Protein AF-0000000068182557 (afdb_homodimer)

Solvent-accessible surface area (backbone atoms only — not comparable to full-atom values): 12819 Å² total; per-residue (Å²): 123,91,81,39,69,64,54,34,40,70,71,63,76,40,92,72,59,67,79,46,74,61,96,56,37,41,25,30,50,51,90,77,52,85,42,89,31,32,36,36,44,27,54,58,64,90,39,52,31,66,76,68,62,53,81,89,41,19,58,58,48,3,45,55,60,59,46,45,45,60,54,40,36,76,69,63,21,77,55,18,25,28,39,38,33,51,20,44,63,17,24,56,41,84,66,71,46,39,49,36,38,41,36,30,37,88,59,62,52,68,69,78,64,75,79,132,123,92,81,39,68,64,55,33,40,68,70,64,76,40,92,73,59,68,78,45,74,61,97,55,37,41,26,29,51,50,90,77,52,86,41,90,31,29,36,36,43,27,56,59,64,89,41,52,32,67,76,69,62,53,81,88,42,20,58,60,48,3,46,55,60,59,45,46,46,59,55,39,35,76,71,62,22,77,55,18,25,28,38,37,34,50,20,45,62,17,24,58,43,84,66,72,46,38,48,35,38,40,35,32,38,90,59,62,52,68,70,80,65,74,77,132

Secondary structure (DSSP, 8-state):
-TT-HHHHHHTTSS---EEEE-SSEEEEE-SS-SSSEEEEEEESS----GGG--GGGHHHHHHHHHHHHHHHHHTT-TT-EEEEEEEHHHHT--SSS--EEEEE-SSPP--SS---/-TT-HHHHHHTTSS---EEEE-SSEEEEE-SS-SSSEEEEEEESS----GGG--GGGHHHHHHHHHHHHHHHHHTT-TT-EEEEEEEHHHHT--SSS--EEEEE-SSPP--SS---

Nearest PDB structures (foldseek):
  5km6-assembly1_A-2  TM=9.724E-01  e=5.380E-13  Homo sapiens
  5waa-assembly1_B  TM=9.767E-01  e=1.561E-12  Homo sapiens
  3o1z-assembly1_A-2  TM=9.700E-01  e=1.232E-12  Oryctolagus cuniculus
  6j65-assembly1_B  TM=9.686E-01  e=2.226E-12  Homo sapiens
  3n1s-assembly3_I  TM=9.176E-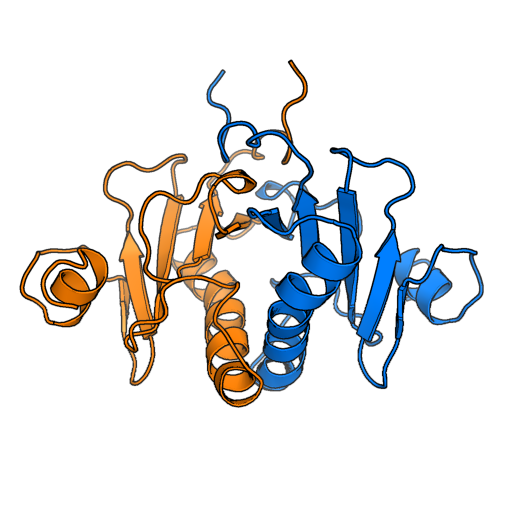01  e=1.471E-12  Escherichia coli

InterPro domains:
  IPR001310 Histidine triad (HIT) protein [PR00332] (5-21)
  IPR001310 Histidine triad (HIT) protein [PR00332] (26-44)
  IPR001310 Histidine triad (HIT) protein [PR00332] (93-103)
  IPR001310 Histidine triad (HIT) protein [PTHR23089] (2-107)
  IPR011146 HIT-like domain [PF01230] (11-106)
  IPR011146 HIT-like domain [PS51084] (5-116)
  IPR019808 Histidine triad, conserved site [PS00892] (86-104)
  IPR036265 HIT-like superfamily [G3DSA:3.30.428.10] (1-109)
  IPR036265 HIT-like superfamily [SSF54197] (1-105)

pLDDT: mean 96.29, std 7.35, range [53.66, 98.94]

Structure (mmCIF, N/CA/C/O backbone):
data_AF-0000000068182557-model_v1
#
loop_
_entity.id
_entity.type
_entity.pdbx_description
1 polymer 'HIT (Histidine triad) family'
#
loop_
_atom_site.group_PDB
_atom_site.id
_atom_site.type_symbol
_atom_site.label_atom_id
_atom_site.label_alt_id
_atom_site.label_comp_id
_atom_site.label_asym_id
_atom_site.label_entity_id
_atom_site.label_seq_id
_atom_site.pdbx_PDB_ins_code
_atom_site.Cartn_x
_atom_site.Cartn_y
_atom_site.Cartn_z
_atom_site.occupancy
_atom_site.B_iso_or_equiv
_atom_site.auth_seq_id
_atom_site.auth_comp_id
_atom_site.auth_asym_id
_atom_site.auth_atom_id
_atom_site.pdbx_PDB_model_num
ATOM 1 N N . MET A 1 1 ? -14.172 20.188 4.637 1 54.06 1 MET A N 1
ATOM 2 C CA . MET A 1 1 ? -12.883 20.531 4.035 1 54.06 1 MET A CA 1
ATOM 3 C C . MET A 1 1 ? -12.016 21.312 5.008 1 54.06 1 MET A C 1
ATOM 5 O O . MET A 1 1 ? -10.805 21.078 5.098 1 54.06 1 MET A O 1
ATOM 9 N N . GLU A 1 2 ? -12.625 22.078 5.871 1 65.69 2 GLU A N 1
ATOM 10 C CA . GLU A 1 2 ? -11.969 23.094 6.691 1 65.69 2 GLU A CA 1
ATOM 11 C C . GLU A 1 2 ? -11.195 22.453 7.844 1 65.69 2 GLU A C 1
ATOM 13 O O . GLU A 1 2 ? -10.172 22.984 8.281 1 65.69 2 GLU A O 1
ATOM 18 N N . ASP A 1 3 ? -11.461 21.078 8.062 1 89.44 3 ASP A N 1
ATOM 19 C CA . ASP A 1 3 ? -10.828 20.594 9.289 1 89.44 3 ASP A CA 1
ATOM 20 C C . ASP A 1 3 ? -9.961 19.375 9 1 89.44 3 ASP A C 1
ATOM 22 O O . ASP A 1 3 ? -9.82 18.484 9.859 1 89.44 3 ASP A O 1
ATOM 26 N N . CYS A 1 4 ? -9.461 19.375 7.887 1 95.56 4 CYS A N 1
ATOM 27 C CA . CYS A 1 4 ? -8.594 18.25 7.535 1 95.56 4 CYS A CA 1
ATOM 28 C C . CYS A 1 4 ? -7.141 18.562 7.895 1 95.56 4 CYS A C 1
ATOM 30 O O . CYS A 1 4 ? -6.527 19.453 7.324 1 95.56 4 CYS A O 1
ATOM 32 N N . LEU A 1 5 ? -6.633 17.766 8.859 1 96.5 5 LEU A N 1
ATOM 33 C CA . LEU A 1 5 ? -5.285 17.969 9.383 1 96.5 5 LEU A CA 1
ATOM 34 C C . LEU A 1 5 ? -4.258 17.969 8.258 1 96.5 5 LEU A C 1
ATOM 36 O O . LEU A 1 5 ? -3.412 18.859 8.172 1 96.5 5 LEU A O 1
ATOM 40 N N . PHE A 1 6 ? -4.359 17.094 7.344 1 98.38 6 PHE A N 1
ATOM 41 C CA . PHE A 1 6 ? -3.373 16.969 6.273 1 98.38 6 PHE A CA 1
ATOM 42 C C . PHE A 1 6 ? -3.547 18.078 5.246 1 98.38 6 PHE A C 1
ATOM 44 O O . PHE A 1 6 ? -2.57 18.547 4.66 1 98.38 6 PHE A O 1
ATOM 51 N N . CYS A 1 7 ? -4.797 18.531 5.027 1 98.06 7 CYS A N 1
ATOM 52 C CA . CYS A 1 7 ? -4.98 19.719 4.195 1 98.06 7 CYS A CA 1
ATOM 53 C C . CYS A 1 7 ? -4.277 20.922 4.797 1 98.06 7 CYS A C 1
ATOM 55 O O . CYS A 1 7 ? -3.678 21.719 4.074 1 98.06 7 CYS A O 1
ATOM 57 N N . LYS A 1 8 ? -4.387 21.016 6.109 1 98.12 8 LYS A N 1
ATOM 58 C CA . LYS A 1 8 ? -3.732 22.125 6.793 1 98.12 8 LYS A CA 1
ATOM 59 C C . LYS A 1 8 ? -2.217 22.031 6.66 1 98.12 8 LYS A C 1
ATOM 61 O O . LYS A 1 8 ? -1.54 23.047 6.504 1 98.12 8 LYS A O 1
ATOM 66 N N . ILE A 1 9 ? -1.678 20.844 6.719 1 98 9 ILE A N 1
ATOM 67 C CA . ILE A 1 9 ? -0.244 20.641 6.535 1 98 9 ILE A CA 1
ATOM 68 C C . ILE A 1 9 ? 0.147 21.016 5.105 1 98 9 ILE A C 1
ATOM 70 O O . ILE A 1 9 ? 1.134 21.719 4.891 1 98 9 ILE A O 1
ATOM 74 N N . VAL A 1 10 ? -0.686 20.625 4.133 1 97.94 10 VAL A N 1
ATOM 75 C CA . VAL A 1 10 ? -0.433 20.891 2.719 1 97.94 10 VAL A CA 1
ATOM 76 C C . VAL A 1 10 ? -0.427 22.406 2.467 1 97.94 10 VAL A C 1
ATOM 78 O O . VAL A 1 10 ? 0.409 22.906 1.716 1 97.94 10 VAL A O 1
ATOM 81 N N . ARG A 1 11 ? -1.294 23.062 3.154 1 97.12 11 ARG A N 1
ATOM 82 C CA . ARG A 1 11 ? -1.438 24.5 2.959 1 97.12 11 ARG A CA 1
ATOM 83 C C . ARG A 1 11 ? -0.42 25.266 3.795 1 97.12 11 ARG A C 1
ATOM 85 O O . ARG A 1 11 ? -0.397 26.5 3.775 1 97.12 11 ARG A O 1
ATOM 92 N N . GLY A 1 12 ? 0.327 24.578 4.641 1 96.75 12 GLY A N 1
ATOM 93 C CA . GLY A 1 12 ? 1.371 25.219 5.43 1 96.75 12 GLY A CA 1
ATOM 94 C C . GLY A 1 12 ? 0.849 25.875 6.695 1 96.75 12 GLY A C 1
ATOM 95 O O . GLY A 1 12 ? 1.535 26.688 7.301 1 96.75 12 GLY A O 1
ATOM 96 N N . GLU A 1 13 ? -0.358 25.5 7.066 1 97 13 GLU A N 1
ATOM 97 C CA . GLU A 1 13 ? -0.967 26.062 8.266 1 97 13 GLU A CA 1
ATOM 98 C C . GLU A 1 13 ? -0.473 25.359 9.523 1 97 13 GLU A C 1
ATOM 100 O O . GLU A 1 13 ? -0.519 25.922 10.617 1 97 13 GLU A O 1
ATOM 105 N N . ILE A 1 14 ? -0.074 24.094 9.461 1 96 14 ILE A N 1
ATOM 106 C CA . ILE A 1 14 ? 0.492 23.281 10.531 1 96 14 ILE A CA 1
ATOM 107 C C . ILE A 1 14 ? 1.89 22.812 10.133 1 96 14 ILE A C 1
ATOM 109 O O . ILE A 1 14 ? 2.109 22.391 8.992 1 96 14 ILE A O 1
ATOM 113 N N . PRO A 1 15 ? 2.764 22.938 11.102 1 96.5 15 PRO A N 1
ATOM 114 C CA . PRO A 1 15 ? 4.125 22.516 10.758 1 96.5 15 PRO A CA 1
ATOM 115 C C . PRO A 1 15 ? 4.25 21.016 10.555 1 96.5 15 PRO A C 1
ATOM 117 O O . PRO A 1 15 ? 3.533 20.234 11.195 1 96.5 15 PRO A O 1
ATOM 120 N N . ALA A 1 16 ? 5.152 20.578 9.695 1 97.5 16 ALA A N 1
ATOM 121 C CA . ALA A 1 16 ? 5.539 19.188 9.438 1 97.5 16 ALA A CA 1
ATOM 122 C C . ALA A 1 16 ? 6.977 19.109 8.922 1 97.5 16 ALA A C 1
ATOM 124 O O . ALA A 1 16 ? 7.48 20.062 8.328 1 97.5 16 ALA A O 1
ATOM 125 N N . THR A 1 17 ? 7.641 18.047 9.227 1 98 17 THR A N 1
ATOM 126 C CA . THR A 1 17 ? 8.961 17.812 8.648 1 98 17 THR A CA 1
ATOM 127 C C . THR A 1 17 ? 8.844 17.234 7.238 1 98 17 THR A C 1
ATOM 129 O O . THR A 1 17 ? 8.766 16.016 7.059 1 98 17 THR A O 1
ATOM 132 N N . LYS A 1 18 ? 8.891 18.156 6.293 1 98.06 18 LYS A N 1
ATOM 133 C CA . LYS A 1 18 ? 8.727 17.766 4.891 1 98.06 18 LYS A CA 1
ATOM 134 C C . LYS A 1 18 ? 10.023 17.203 4.316 1 98.06 18 LYS A C 1
ATOM 136 O O . LYS A 1 18 ? 11.102 17.766 4.52 1 98.06 18 LYS A O 1
ATOM 141 N N . ILE A 1 19 ? 9.891 16.188 3.594 1 98 19 ILE A N 1
ATOM 142 C CA . ILE A 1 19 ? 11.109 15.625 3.02 1 98 19 ILE A CA 1
ATOM 143 C C . ILE A 1 19 ? 11.023 15.656 1.496 1 98 19 ILE A C 1
ATOM 145 O O . ILE A 1 19 ? 12.031 15.469 0.809 1 98 19 ILE A O 1
ATOM 149 N N . HIS A 1 20 ? 9.828 15.812 0.999 1 98.69 20 HIS A N 1
ATOM 150 C CA . HIS A 1 20 ? 9.617 15.945 -0.437 1 98.69 20 HIS A CA 1
ATOM 151 C C . HIS A 1 20 ? 8.328 16.703 -0.73 1 98.69 20 HIS A C 1
ATOM 153 O O . HIS A 1 20 ? 7.332 16.547 -0.017 1 98.69 20 HIS A O 1
ATOM 159 N N . GLU A 1 21 ? 8.367 17.5 -1.725 1 98.62 21 GLU A N 1
ATOM 160 C CA . GLU A 1 21 ? 7.176 18.203 -2.201 1 98.62 21 GLU A CA 1
ATOM 161 C C . GLU A 1 21 ? 7.246 18.453 -3.703 1 98.62 21 GLU A C 1
ATOM 163 O O . GLU A 1 21 ? 8.289 18.859 -4.219 1 98.62 21 GLU A O 1
ATOM 168 N N . ASP A 1 22 ? 6.191 18.125 -4.402 1 98.06 22 ASP A N 1
ATOM 169 C CA . ASP A 1 22 ? 6.07 18.469 -5.816 1 98.06 22 ASP A CA 1
ATOM 170 C C . ASP A 1 22 ? 4.676 19.016 -6.129 1 98.06 22 ASP A C 1
ATOM 172 O O . ASP A 1 22 ? 3.955 19.453 -5.23 1 98.06 22 ASP A O 1
ATOM 176 N N . GLU A 1 23 ? 4.281 19.016 -7.344 1 97.69 23 GLU A N 1
ATOM 177 C CA . GLU A 1 23 ? 3.039 19.656 -7.75 1 97.69 23 GLU A CA 1
ATOM 178 C C . GLU A 1 23 ? 1.825 18.969 -7.141 1 97.69 23 GLU A C 1
ATOM 180 O O . GLU A 1 23 ? 0.841 19.625 -6.785 1 97.69 23 GLU A O 1
ATOM 185 N N . ASP A 1 24 ? 1.952 17.656 -6.949 1 98.12 24 ASP A N 1
ATOM 186 C CA . ASP A 1 24 ? 0.739 16.906 -6.633 1 98.12 24 ASP A CA 1
ATOM 187 C C . ASP A 1 24 ? 0.852 16.234 -5.27 1 98.12 24 ASP A C 1
ATOM 189 O O . ASP A 1 24 ? -0.147 15.758 -4.719 1 98.12 24 ASP A O 1
ATOM 193 N N . THR A 1 25 ? 2.119 16.188 -4.699 1 98.75 25 THR A N 1
ATOM 194 C CA . THR A 1 25 ? 2.301 15.359 -3.518 1 98.75 25 THR A CA 1
ATOM 195 C C . THR A 1 25 ? 3.15 16.078 -2.475 1 98.75 25 THR A C 1
ATOM 197 O O . THR A 1 25 ? 3.957 16.953 -2.816 1 98.75 25 THR A O 1
ATOM 200 N N . LEU A 1 26 ? 2.854 15.828 -1.26 1 98.88 26 LEU A N 1
ATOM 201 C CA . LEU A 1 26 ? 3.656 16.203 -0.102 1 98.88 26 LEU A CA 1
ATOM 202 C C . LEU A 1 26 ? 4.031 14.984 0.723 1 98.88 26 LEU A C 1
ATOM 204 O O . LEU A 1 26 ? 3.197 14.109 0.958 1 98.88 26 LEU A O 1
ATOM 208 N N . VAL A 1 27 ? 5.32 14.859 1.088 1 98.94 27 VAL A N 1
ATOM 209 C CA . VAL A 1 27 ? 5.789 13.766 1.93 1 98.94 27 VAL A CA 1
ATOM 210 C C . VAL A 1 27 ? 6.43 14.328 3.197 1 98.94 27 VAL A C 1
ATOM 212 O O . VAL A 1 27 ? 7.285 15.211 3.129 1 98.94 27 VAL A O 1
ATOM 215 N N . PHE A 1 28 ? 5.98 13.883 4.309 1 98.81 28 PHE A N 1
ATOM 216 C CA . PHE A 1 28 ? 6.516 14.367 5.574 1 98.81 28 PHE A CA 1
ATOM 217 C C . PHE A 1 28 ? 6.633 13.234 6.586 1 98.81 28 PHE A C 1
ATOM 219 O O . PHE A 1 28 ? 6.078 12.156 6.383 1 98.81 28 PHE A O 1
ATOM 226 N N . LEU A 1 29 ? 7.363 13.43 7.617 1 98.44 29 LEU A N 1
ATOM 227 C CA . LEU A 1 29 ? 7.59 12.422 8.648 1 98.44 29 LEU A CA 1
ATOM 228 C C . LEU A 1 29 ? 6.434 12.391 9.641 1 98.44 29 LEU A C 1
ATOM 230 O O . LEU A 1 29 ? 5.918 13.438 10.039 1 98.44 29 LEU A O 1
ATOM 234 N N . ASP A 1 30 ? 6 11.203 9.969 1 98 30 ASP A N 1
ATOM 235 C CA . ASP A 1 30 ? 5.008 11.078 11.031 1 98 30 ASP A CA 1
ATOM 236 C C . ASP A 1 30 ? 5.59 11.5 12.383 1 98 30 ASP A C 1
ATOM 238 O O . ASP A 1 30 ? 6.723 11.141 12.719 1 98 30 ASP A O 1
ATOM 242 N N . ILE A 1 31 ? 4.914 12.188 13.109 1 95.88 31 ILE A N 1
ATOM 243 C CA . ILE A 1 31 ? 5.418 12.719 14.375 1 95.88 31 ILE A CA 1
ATOM 244 C C . ILE A 1 31 ? 5.309 11.648 15.461 1 95.88 31 ILE A C 1
ATOM 246 O O . ILE A 1 31 ? 5.891 11.781 16.547 1 95.88 31 ILE A O 1
ATOM 250 N N . HIS A 1 32 ? 4.488 10.648 15.344 1 95.31 32 HIS A N 1
ATOM 251 C CA . HIS A 1 32 ? 4.398 9.461 16.188 1 95.31 32 HIS A CA 1
ATOM 252 C C . HIS A 1 32 ? 4.762 8.195 15.414 1 95.31 32 HIS A C 1
ATOM 254 O O . HIS A 1 32 ? 3.92 7.316 15.227 1 95.31 32 HIS A O 1
ATOM 260 N N . PRO A 1 33 ? 5.992 8.086 15.141 1 96.88 33 PRO A N 1
ATOM 261 C CA . PRO A 1 33 ? 6.414 7.016 14.234 1 96.88 33 PRO A CA 1
ATOM 262 C C . PRO A 1 33 ? 6.18 5.625 14.812 1 96.88 33 PRO A C 1
ATOM 264 O O . PRO A 1 33 ? 6.449 5.387 15.992 1 96.88 33 PRO A O 1
ATOM 267 N N . ALA A 1 34 ? 5.652 4.727 13.977 1 95.69 34 ALA A N 1
ATOM 268 C CA . ALA A 1 34 ? 5.406 3.336 14.352 1 95.69 34 ALA A CA 1
ATOM 269 C C . ALA A 1 34 ? 6.691 2.514 14.281 1 95.69 34 ALA A C 1
ATOM 271 O O . ALA A 1 34 ? 6.754 1.404 14.82 1 95.69 34 ALA A O 1
ATOM 272 N N . ALA A 1 35 ? 7.723 2.963 13.656 1 96.31 35 ALA A N 1
ATOM 273 C CA . ALA A 1 35 ? 9.047 2.369 13.445 1 96.31 35 ALA A CA 1
ATOM 274 C C . ALA A 1 35 ? 10.109 3.449 13.289 1 96.31 35 ALA A C 1
ATOM 276 O O . ALA A 1 35 ? 9.797 4.641 13.219 1 96.31 35 ALA A O 1
ATOM 277 N N . PRO A 1 36 ? 11.398 3.137 13.242 1 97.38 36 PRO A N 1
ATOM 278 C CA . PRO A 1 36 ? 12.453 4.148 13.148 1 97.38 36 PRO A CA 1
ATOM 279 C C . PRO A 1 36 ? 12.258 5.094 11.969 1 97.38 36 PRO A C 1
ATOM 281 O O . PRO A 1 36 ? 12.586 6.277 12.055 1 97.38 36 PRO A O 1
ATOM 284 N N . VAL A 1 37 ? 11.766 4.586 10.859 1 98.25 37 VAL A N 1
ATOM 285 C CA . VAL A 1 37 ? 11.398 5.391 9.703 1 98.25 37 VAL A CA 1
ATOM 286 C C . VAL A 1 37 ? 9.898 5.266 9.438 1 98.25 37 VAL A C 1
ATOM 288 O O . VAL A 1 37 ? 9.367 4.156 9.344 1 98.25 37 VAL A O 1
ATOM 291 N N . HIS A 1 38 ? 9.195 6.297 9.391 1 98.75 38 HIS A N 1
ATOM 292 C CA . HIS A 1 38 ? 7.77 6.363 9.109 1 98.75 38 HIS A CA 1
ATOM 293 C C . HIS A 1 38 ? 7.41 7.664 8.398 1 98.75 38 HIS A C 1
ATOM 295 O O . HIS A 1 38 ? 7.309 8.719 9.031 1 98.75 38 HIS A O 1
ATOM 301 N N . LEU A 1 39 ? 7.305 7.582 7.109 1 98.5 39 LEU A N 1
ATOM 302 C CA . LEU A 1 39 ? 6.922 8.734 6.305 1 98.5 39 LEU A CA 1
ATOM 303 C C . LEU A 1 39 ? 5.5 8.586 5.777 1 98.5 39 LEU A C 1
ATOM 305 O O . LEU A 1 39 ? 5.02 7.465 5.594 1 98.5 39 LEU A O 1
ATOM 309 N N . LEU A 1 40 ? 4.871 9.711 5.562 1 98.88 40 LEU A N 1
ATOM 310 C CA . LEU A 1 40 ? 3.537 9.781 4.977 1 98.88 40 LEU A CA 1
ATOM 311 C C . LEU A 1 40 ? 3.58 10.438 3.602 1 98.88 40 LEU A C 1
ATOM 313 O O . LEU A 1 40 ? 4.062 11.562 3.461 1 98.88 40 LEU A O 1
ATOM 317 N N . VAL A 1 41 ? 3.193 9.719 2.586 1 98.94 41 VAL A N 1
ATOM 318 C CA . VAL A 1 41 ? 3.041 10.266 1.242 1 98.94 41 VAL A CA 1
ATOM 319 C C . VAL A 1 41 ? 1.595 10.703 1.024 1 98.94 41 VAL A C 1
ATOM 321 O O . VAL A 1 41 ? 0.678 9.883 1.047 1 98.94 41 VAL A O 1
ATOM 324 N N . VAL A 1 42 ? 1.385 11.961 0.748 1 98.75 42 VAL A N 1
ATOM 325 C CA . VAL A 1 42 ? 0.051 12.555 0.768 1 98.75 42 VAL A CA 1
ATOM 326 C C . VAL A 1 42 ? -0.205 13.297 -0.542 1 98.75 42 VAL A C 1
ATOM 328 O O . VAL A 1 42 ? 0.649 14.055 -1.01 1 98.75 42 VAL A O 1
ATOM 331 N N . PRO A 1 43 ? -1.362 13.039 -1.22 1 98.88 43 PRO A N 1
ATOM 332 C CA . PRO A 1 43 ? -1.741 13.961 -2.297 1 98.88 43 PRO A CA 1
ATOM 333 C C . PRO A 1 43 ? -2.107 15.352 -1.786 1 98.88 43 PRO A C 1
ATOM 335 O O . PRO A 1 43 ? -2.725 15.477 -0.727 1 98.88 43 PRO A O 1
ATOM 338 N N . LYS A 1 44 ? -1.71 16.312 -2.516 1 98.5 44 LYS A N 1
ATOM 339 C CA . LYS A 1 44 ? -2.105 17.672 -2.135 1 98.5 44 LYS A CA 1
ATOM 340 C C . LYS A 1 44 ? -3.607 17.875 -2.312 1 98.5 44 LYS A C 1
ATOM 342 O O . LYS A 1 44 ? -4.23 18.625 -1.551 1 98.5 44 LYS A O 1
ATOM 347 N N . GLN A 1 45 ? -4.117 17.281 -3.352 1 98.12 45 GLN A N 1
ATOM 348 C CA . GLN A 1 45 ? -5.57 17.234 -3.494 1 98.12 45 GLN A CA 1
ATOM 349 C C . GLN A 1 45 ? -6.207 16.438 -2.357 1 98.12 45 GLN A C 1
ATOM 351 O O . GLN A 1 45 ? -5.75 15.336 -2.029 1 98.12 45 GLN A O 1
ATOM 356 N N . HIS A 1 46 ? -7.285 17 -1.757 1 98.38 46 HIS A N 1
ATOM 357 C CA . HIS A 1 46 ? -7.988 16.234 -0.732 1 98.38 46 HIS A CA 1
ATOM 358 C C . HIS A 1 46 ? -8.789 15.094 -1.347 1 98.38 46 HIS A C 1
ATOM 360 O O . HIS A 1 46 ? -9.688 15.32 -2.156 1 98.38 46 HIS A O 1
ATOM 366 N N . ILE A 1 47 ? -8.414 13.961 -1.063 1 98.56 47 ILE A N 1
ATOM 367 C CA . ILE A 1 47 ? -9.156 12.727 -1.278 1 98.56 47 ILE A CA 1
ATOM 368 C C . ILE A 1 47 ? -9.359 12.008 0.056 1 98.56 47 ILE A C 1
ATOM 370 O O . ILE A 1 47 ? -8.398 11.703 0.758 1 98.56 47 ILE A O 1
ATOM 374 N N . GLY A 1 48 ? -10.492 11.688 0.422 1 98.38 48 GLY A N 1
ATOM 375 C CA . GLY A 1 48 ? -10.805 11.25 1.773 1 98.38 48 GLY A CA 1
ATOM 376 C C . GLY A 1 48 ? -10.258 9.867 2.096 1 98.38 48 GLY A C 1
ATOM 377 O O . GLY A 1 48 ? -9.961 9.57 3.252 1 98.38 48 GLY A O 1
ATOM 378 N N . SER A 1 49 ? -10.242 9.031 1.066 1 98.62 49 SER A N 1
ATOM 379 C CA . SER A 1 49 ? -9.883 7.633 1.251 1 98.62 49 SER A CA 1
ATOM 380 C C . SER A 1 49 ? -9.578 6.961 -0.083 1 98.62 49 SER A C 1
ATOM 382 O O . SER A 1 49 ? -9.938 7.477 -1.143 1 98.62 49 SER A O 1
ATOM 384 N N . LEU A 1 50 ? -8.836 5.852 0.04 1 98.88 50 LEU A N 1
ATOM 385 C CA . LEU A 1 50 ? -8.617 5.078 -1.178 1 98.88 50 LEU A CA 1
ATOM 386 C C . LEU A 1 50 ? -9.945 4.625 -1.781 1 98.88 50 LEU A C 1
ATOM 388 O O . LEU A 1 50 ? -10.047 4.438 -2.996 1 98.88 50 LEU A O 1
ATOM 392 N N . SER A 1 51 ? -10.984 4.52 -0.989 1 98.56 51 SER A N 1
ATOM 393 C CA . SER A 1 51 ? -12.297 4.082 -1.444 1 98.56 51 SER A CA 1
ATOM 394 C C . SER A 1 51 ? -12.992 5.172 -2.25 1 98.56 51 SER A C 1
ATOM 396 O O . SER A 1 51 ? -14.039 4.934 -2.854 1 98.56 51 SER A O 1
ATOM 398 N N . GLU A 1 52 ? -12.359 6.344 -2.35 1 98.44 52 GLU A N 1
ATOM 399 C CA . GLU A 1 52 ? -13.016 7.473 -3.002 1 98.44 52 GLU A CA 1
ATOM 400 C C . GLU A 1 52 ? -12.305 7.844 -4.301 1 98.44 52 GLU A C 1
ATOM 402 O O . GLU A 1 52 ? -12.656 8.836 -4.941 1 98.44 52 GLU A O 1
ATOM 407 N N . VAL A 1 53 ? -11.352 7.062 -4.703 1 98.56 53 VAL A N 1
ATOM 408 C CA . VAL A 1 53 ? -10.617 7.371 -5.926 1 98.56 53 VAL A CA 1
ATOM 409 C C . VAL A 1 53 ? -11.391 6.867 -7.141 1 98.56 53 VAL A C 1
ATOM 411 O O . VAL A 1 53 ? -12.242 5.98 -7.02 1 98.56 53 VAL A O 1
ATOM 414 N N . ASP A 1 54 ? -11.102 7.445 -8.242 1 97.88 54 ASP A N 1
ATOM 415 C CA . ASP A 1 54 ? -11.625 6.996 -9.531 1 97.88 54 ASP A CA 1
ATOM 416 C C . ASP A 1 54 ? -10.523 6.945 -10.586 1 97.88 54 ASP A C 1
ATOM 418 O O . ASP A 1 54 ? -9.344 7.066 -10.258 1 97.88 54 ASP A O 1
ATOM 422 N N . ALA A 1 55 ? -10.867 6.711 -11.812 1 97.5 55 ALA A N 1
ATOM 423 C CA . ALA A 1 55 ? -9.898 6.484 -12.883 1 97.5 55 ALA A CA 1
ATOM 424 C C . ALA A 1 55 ? -8.992 7.695 -13.062 1 97.5 55 ALA A C 1
ATOM 426 O O . ALA A 1 55 ? -7.824 7.555 -13.445 1 97.5 55 ALA A O 1
ATOM 427 N N . SER A 1 56 ? -9.5 8.867 -12.797 1 98.44 56 SER A N 1
ATOM 428 C CA . SER A 1 56 ? -8.727 10.086 -13.016 1 98.44 56 SER A CA 1
ATOM 429 C C . SER A 1 56 ? -7.602 10.219 -11.992 1 98.44 56 SER A C 1
ATOM 431 O O . SER A 1 56 ? -6.691 11.031 -12.164 1 98.44 56 SER A O 1
ATOM 433 N N . HIS A 1 57 ? -7.594 9.391 -10.938 1 98.62 57 HIS A N 1
ATOM 434 C CA . HIS A 1 57 ? -6.609 9.492 -9.867 1 98.62 57 HIS A CA 1
ATOM 435 C C . HIS A 1 57 ? -5.449 8.531 -10.078 1 98.62 57 HIS A C 1
ATOM 437 O O . HIS A 1 57 ? -4.496 8.516 -9.297 1 98.62 57 HIS A O 1
ATOM 443 N N . GLN A 1 58 ? -5.465 7.75 -11.156 1 98.56 58 GLN A N 1
ATOM 444 C CA . GLN A 1 58 ? -4.492 6.672 -11.336 1 98.56 58 GLN A CA 1
ATOM 445 C C . GLN A 1 58 ? -3.072 7.223 -11.422 1 98.56 58 GLN A C 1
ATOM 447 O O . GLN A 1 58 ? -2.154 6.676 -10.805 1 98.56 58 GLN A O 1
ATOM 452 N N . GLN A 1 59 ? -2.941 8.281 -12.164 1 98.31 59 GLN A N 1
ATOM 453 C CA . GLN A 1 59 ? -1.603 8.852 -12.297 1 98.31 59 GLN A CA 1
ATOM 454 C C . GLN A 1 59 ? -1.068 9.32 -10.945 1 98.31 59 GLN A C 1
ATOM 456 O O . GLN A 1 59 ? 0.1 9.094 -10.617 1 98.31 59 GLN A O 1
ATOM 461 N N . LEU A 1 60 ? -1.907 9.977 -10.211 1 98.75 60 LEU A N 1
ATOM 462 C CA . LEU A 1 60 ? -1.541 10.461 -8.883 1 98.75 60 LEU A CA 1
ATOM 463 C C . LEU A 1 60 ? -1.17 9.305 -7.965 1 98.75 60 LEU A C 1
ATOM 465 O O . LEU A 1 60 ? -0.138 9.344 -7.289 1 98.75 60 LEU A O 1
ATOM 469 N N . LEU A 1 61 ? -1.969 8.25 -7.977 1 98.88 61 LEU A N 1
ATOM 470 C CA . LEU A 1 61 ? -1.731 7.066 -7.16 1 98.88 61 LEU A CA 1
ATOM 471 C C . LEU A 1 61 ? -0.408 6.406 -7.527 1 98.88 61 LEU A C 1
ATOM 473 O O . LEU A 1 61 ? 0.363 6.012 -6.648 1 98.88 61 LEU A O 1
ATOM 477 N N . GLY A 1 62 ? -0.208 6.273 -8.828 1 98.88 62 GLY A N 1
ATOM 478 C CA . GLY A 1 62 ? 1.035 5.695 -9.305 1 98.88 62 GLY A CA 1
ATOM 479 C C . GLY A 1 62 ? 2.262 6.477 -8.883 1 98.88 62 GLY A C 1
ATOM 480 O O . GLY A 1 62 ? 3.279 5.891 -8.5 1 98.88 62 GLY A O 1
ATOM 481 N N . LYS A 1 63 ? 2.127 7.785 -8.961 1 98.69 63 LYS A N 1
ATOM 482 C CA . LYS A 1 63 ? 3.225 8.648 -8.539 1 98.69 63 LYS A CA 1
ATOM 483 C C . LYS A 1 63 ? 3.539 8.461 -7.062 1 98.69 63 LYS A C 1
ATOM 485 O O . LYS A 1 63 ? 4.707 8.375 -6.676 1 98.69 63 LYS A O 1
ATOM 490 N N . MET A 1 64 ? 2.539 8.406 -6.258 1 98.81 64 MET A N 1
ATOM 491 C CA . MET A 1 64 ? 2.719 8.227 -4.816 1 98.81 64 MET A CA 1
ATOM 492 C C . MET A 1 64 ? 3.494 6.949 -4.52 1 98.81 64 MET A C 1
ATOM 494 O O . MET A 1 64 ? 4.434 6.961 -3.723 1 98.81 64 MET A O 1
ATOM 498 N N . LEU A 1 65 ? 3.131 5.844 -5.188 1 98.88 65 LEU A N 1
ATOM 499 C CA . LEU A 1 65 ? 3.805 4.57 -4.969 1 98.88 65 LEU A CA 1
ATOM 500 C C . LEU A 1 65 ? 5.227 4.605 -5.52 1 98.88 65 LEU A C 1
ATOM 502 O O . LEU A 1 65 ? 6.145 4.051 -4.91 1 98.88 65 LEU A O 1
ATOM 506 N N . TRP A 1 66 ? 5.336 5.266 -6.625 1 98.75 66 TRP A N 1
ATOM 507 C CA . TRP A 1 66 ? 6.641 5.348 -7.27 1 98.75 66 TRP A CA 1
ATOM 508 C C . TRP A 1 66 ? 7.629 6.121 -6.402 1 98.75 66 TRP A C 1
ATOM 510 O O . TRP A 1 66 ? 8.828 5.828 -6.402 1 98.75 66 TRP A O 1
ATOM 520 N N . LEU A 1 67 ? 7.184 7.07 -5.648 1 98.62 67 LEU A N 1
ATOM 521 C CA . LEU A 1 67 ? 8.023 7.918 -4.805 1 98.62 67 LEU A CA 1
ATOM 522 C C . LEU A 1 67 ? 8.516 7.145 -3.586 1 98.62 67 LEU A C 1
ATOM 524 O O . LEU A 1 67 ? 9.586 7.441 -3.051 1 98.62 67 LEU A O 1
ATOM 528 N N . ALA A 1 68 ? 7.816 6.121 -3.156 1 98.75 68 ALA A N 1
ATOM 529 C CA . ALA A 1 68 ? 7.992 5.488 -1.854 1 98.75 68 ALA A CA 1
ATOM 530 C C . ALA A 1 68 ? 9.391 4.891 -1.717 1 98.75 68 ALA A C 1
ATOM 532 O O . ALA A 1 68 ? 10.102 5.188 -0.757 1 98.75 68 ALA A O 1
ATOM 533 N N . PRO A 1 69 ? 9.875 4.117 -2.715 1 98.69 69 PRO A N 1
ATOM 534 C CA . PRO A 1 69 ? 11.18 3.479 -2.531 1 98.69 69 PRO A CA 1
ATOM 535 C C . PRO A 1 69 ? 12.32 4.488 -2.461 1 98.69 69 PRO A C 1
ATOM 537 O O . PRO A 1 69 ? 13.227 4.344 -1.633 1 98.69 69 PRO A O 1
ATOM 540 N N . ARG A 1 70 ? 12.234 5.469 -3.301 1 98.25 70 ARG A N 1
ATOM 541 C CA . ARG A 1 70 ? 13.289 6.48 -3.32 1 98.25 70 ARG A CA 1
ATOM 542 C C . ARG A 1 70 ? 13.328 7.25 -2.004 1 98.25 70 ARG A C 1
ATOM 544 O O . ARG A 1 70 ? 14.406 7.48 -1.45 1 98.25 70 ARG A O 1
ATOM 551 N N . LEU A 1 71 ? 12.195 7.609 -1.53 1 98.44 71 LEU A N 1
ATOM 552 C CA . LEU A 1 71 ? 12.125 8.406 -0.308 1 98.44 71 LEU A CA 1
ATOM 553 C C . LEU A 1 71 ? 12.453 7.551 0.913 1 98.44 71 LEU A C 1
ATOM 555 O O . LEU A 1 71 ? 13.094 8.031 1.855 1 98.44 71 LEU A O 1
ATOM 559 N N . ALA A 1 72 ? 12.039 6.258 0.939 1 98.62 72 ALA A N 1
ATOM 560 C CA . ALA A 1 72 ? 12.453 5.332 1.99 1 98.62 72 ALA A CA 1
ATOM 561 C C . ALA A 1 72 ? 13.977 5.203 2.037 1 98.62 72 ALA A C 1
ATOM 563 O O . ALA A 1 72 ? 14.578 5.285 3.111 1 98.62 72 ALA A O 1
ATOM 564 N N . ALA A 1 73 ? 14.586 5.062 0.875 1 98.31 73 ALA A N 1
ATOM 565 C CA . ALA A 1 73 ? 16.031 4.934 0.778 1 98.31 73 ALA A CA 1
ATOM 566 C C . ALA A 1 73 ? 16.734 6.184 1.299 1 98.31 73 ALA A C 1
ATOM 568 O O . ALA A 1 73 ? 17.766 6.094 1.976 1 98.31 73 ALA A O 1
ATOM 569 N N . SER A 1 74 ? 16.172 7.371 0.962 1 98.19 74 SER A N 1
ATOM 570 C CA . SER A 1 74 ? 16.75 8.633 1.407 1 98.19 74 SER A CA 1
ATOM 571 C C . SER A 1 74 ? 16.719 8.742 2.928 1 98.19 74 SER A C 1
ATOM 573 O O . SER A 1 74 ? 17.469 9.539 3.508 1 98.19 74 SER A O 1
ATOM 575 N N . GLN A 1 75 ? 15.828 7.926 3.582 1 98.06 75 GLN A N 1
ATOM 576 C CA . GLN A 1 75 ? 15.734 7.918 5.039 1 98.06 75 GLN A CA 1
ATOM 577 C C . GLN A 1 75 ? 16.484 6.734 5.633 1 98.06 75 GLN A C 1
ATOM 579 O O . GLN A 1 75 ? 16.344 6.434 6.82 1 98.06 75 GLN A O 1
ATOM 584 N N . GLY A 1 76 ? 17.203 5.969 4.773 1 97.94 76 GLY A N 1
ATOM 585 C CA . GLY A 1 76 ? 18.078 4.918 5.258 1 97.94 76 GLY A CA 1
ATOM 586 C C . GLY A 1 76 ? 17.5 3.527 5.074 1 97.94 76 GLY A C 1
ATOM 587 O O . GLY A 1 76 ? 18.141 2.537 5.457 1 97.94 76 GLY A O 1
ATOM 588 N N . CYS A 1 77 ? 16.328 3.404 4.531 1 98.25 77 CYS A N 1
ATOM 589 C CA . CYS A 1 77 ? 15.719 2.104 4.293 1 98.25 77 CYS A CA 1
ATOM 590 C C . CYS A 1 77 ? 16.219 1.496 2.986 1 98.25 77 CYS A C 1
ATOM 592 O O . CYS A 1 77 ? 15.461 1.376 2.023 1 98.25 77 CYS A O 1
ATOM 594 N N . THR A 1 78 ? 17.391 0.972 2.984 1 97.5 78 THR A N 1
ATOM 595 C CA . THR A 1 78 ? 18.016 0.478 1.763 1 97.5 78 THR A CA 1
ATOM 596 C C . THR A 1 78 ? 17.812 -1.027 1.619 1 97.5 78 THR A C 1
ATOM 598 O O . THR A 1 78 ? 18.031 -1.591 0.546 1 97.5 78 THR A O 1
ATOM 601 N N . ASP A 1 79 ? 17.344 -1.627 2.768 1 98.38 79 ASP A N 1
ATOM 602 C CA . ASP A 1 79 ? 17.141 -3.072 2.74 1 98.38 79 ASP A CA 1
ATOM 603 C C . ASP A 1 79 ? 15.664 -3.424 2.801 1 98.38 79 ASP A C 1
ATOM 605 O O . ASP A 1 79 ? 15.289 -4.496 3.283 1 98.38 79 ASP A O 1
ATOM 609 N N . GLY A 1 80 ? 14.805 -2.504 2.512 1 98.69 80 GLY A N 1
ATOM 610 C CA . GLY A 1 80 ? 13.375 -2.781 2.469 1 98.69 80 GLY A CA 1
ATOM 611 C C . GLY A 1 80 ? 12.57 -1.877 3.375 1 98.69 80 GLY A C 1
ATOM 612 O O . GLY A 1 80 ? 13.125 -1.067 4.117 1 98.69 80 GLY A O 1
ATOM 613 N N . PHE A 1 81 ? 11.297 -1.97 3.273 1 98.81 81 PHE A N 1
ATOM 614 C CA . PHE A 1 81 ? 10.289 -1.198 3.988 1 98.81 81 PHE A CA 1
ATOM 615 C C . PHE A 1 81 ? 8.891 -1.74 3.703 1 98.81 81 PHE A C 1
ATOM 617 O O . PHE A 1 81 ? 8.734 -2.67 2.91 1 98.81 81 PHE A O 1
ATOM 624 N N . ARG A 1 82 ? 7.906 -1.247 4.375 1 98.88 82 ARG A N 1
ATOM 625 C CA . ARG A 1 82 ? 6.52 -1.638 4.152 1 98.88 82 ARG A CA 1
ATOM 626 C C . ARG A 1 82 ? 5.652 -0.424 3.832 1 98.88 82 ARG A C 1
ATOM 628 O O . ARG A 1 82 ? 5.797 0.629 4.457 1 98.88 82 ARG A O 1
ATOM 635 N N . THR A 1 83 ? 4.879 -0.524 2.801 1 98.94 83 THR A N 1
ATOM 636 C CA . THR A 1 83 ? 3.889 0.483 2.441 1 98.94 83 THR A CA 1
ATOM 637 C C . THR A 1 83 ? 2.494 0.053 2.891 1 98.94 83 THR A C 1
ATOM 639 O O . THR A 1 83 ? 2.088 -1.088 2.664 1 98.94 83 THR A O 1
ATOM 642 N N . ILE A 1 84 ? 1.749 0.954 3.561 1 98.88 84 ILE A N 1
ATOM 643 C CA . ILE A 1 84 ? 0.434 0.608 4.09 1 98.88 84 ILE A CA 1
ATOM 644 C C . ILE A 1 84 ? -0.555 1.732 3.789 1 98.88 84 ILE A C 1
ATOM 646 O O . ILE A 1 84 ? -0.224 2.912 3.928 1 98.88 84 ILE A O 1
ATOM 650 N N . ILE A 1 85 ? -1.681 1.417 3.326 1 98.94 85 ILE A N 1
ATOM 651 C CA . ILE A 1 85 ? -2.814 2.33 3.229 1 98.94 85 ILE A CA 1
ATOM 652 C C . ILE A 1 85 ? -3.984 1.792 4.051 1 98.94 85 ILE A C 1
ATOM 654 O O . ILE A 1 85 ? -4.527 0.729 3.744 1 98.94 85 ILE A O 1
ATOM 658 N N . ASN A 1 86 ? -4.328 2.479 5.094 1 98.75 86 ASN A N 1
ATOM 659 C CA . ASN A 1 86 ? -5.523 2.166 5.871 1 98.75 86 ASN A CA 1
ATOM 660 C C . ASN A 1 86 ? -6.766 2.816 5.27 1 98.75 86 ASN A C 1
ATOM 662 O O . ASN A 1 86 ? -6.832 4.043 5.141 1 98.75 86 ASN A O 1
ATOM 666 N N . THR A 1 87 ? -7.711 2.002 4.938 1 98.81 87 THR A N 1
ATOM 667 C CA . THR A 1 87 ? -8.898 2.504 4.254 1 98.81 87 THR A CA 1
ATOM 668 C C . THR A 1 87 ? -10.156 2.205 5.062 1 98.81 87 THR A C 1
ATOM 670 O O . THR A 1 87 ? -10.477 1.042 5.316 1 98.81 87 THR A O 1
ATOM 673 N N . GLY A 1 88 ? -10.828 3.211 5.488 1 98.62 88 GLY A N 1
ATOM 674 C CA . GLY A 1 88 ? -12.086 3.039 6.195 1 98.62 88 GLY A CA 1
ATOM 675 C C . GLY A 1 88 ? -11.922 2.445 7.582 1 98.62 88 GLY A C 1
ATOM 676 O O . GLY A 1 88 ? -10.797 2.344 8.086 1 98.62 88 GLY A O 1
ATOM 677 N N . ARG A 1 89 ? -13.047 2.127 8.164 1 98.25 89 ARG A N 1
ATOM 678 C CA . ARG A 1 89 ? -13.094 1.653 9.539 1 98.25 89 ARG A CA 1
ATOM 679 C C . ARG A 1 89 ? -12.297 0.362 9.703 1 98.25 89 ARG A C 1
ATOM 681 O O . ARG A 1 89 ? -11.461 0.249 10.602 1 98.25 89 ARG A O 1
ATOM 688 N N . VAL A 1 90 ? -12.547 -0.559 8.867 1 98.25 90 VAL A N 1
ATOM 689 C CA . VAL A 1 90 ? -11.945 -1.882 9 1 98.25 90 VAL A CA 1
ATOM 690 C C . VAL A 1 90 ? -10.438 -1.784 8.812 1 98.25 90 VAL A C 1
ATOM 692 O O . VAL A 1 90 ? -9.672 -2.465 9.5 1 98.25 90 VAL A O 1
ATOM 695 N N . GLY A 1 91 ? -10.008 -0.915 7.918 1 98.25 91 GLY A N 1
ATOM 696 C CA . GLY A 1 91 ? -8.586 -0.741 7.672 1 98.25 91 GLY A CA 1
ATOM 697 C C . GLY A 1 91 ? -7.871 0.004 8.781 1 98.25 91 GLY A C 1
ATOM 698 O O . GLY A 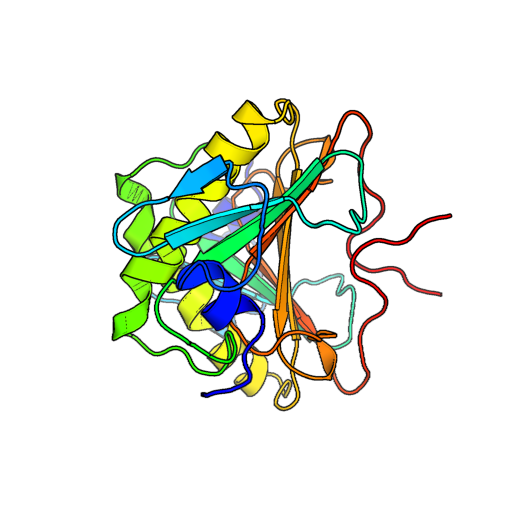1 91 ? -6.641 0.02 8.836 1 98.25 91 GLY A O 1
ATOM 699 N N . GLY A 1 92 ? -8.68 0.671 9.656 1 97.94 92 GLY A N 1
ATOM 700 C CA . GLY A 1 92 ? -8.102 1.426 10.758 1 97.94 92 GLY A CA 1
ATOM 701 C C . GLY A 1 92 ? -7.703 2.836 10.367 1 97.94 92 GLY A C 1
ATOM 702 O O . GLY A 1 92 ? -6.723 3.375 10.891 1 97.94 92 GLY A O 1
ATOM 703 N N . GLN A 1 93 ? -8.375 3.375 9.453 1 98.25 93 GLN A N 1
ATOM 704 C CA . GLN A 1 93 ? -8.086 4.738 9.008 1 98.25 93 GLN A CA 1
ATOM 705 C C . GLN A 1 93 ? -8.469 5.75 10.086 1 98.25 93 GLN A C 1
ATOM 707 O O . GLN A 1 93 ? -9.594 5.738 10.594 1 98.25 93 GLN A O 1
ATOM 712 N N . GLU A 1 94 ? -7.535 6.648 10.383 1 97 94 GLU A N 1
ATOM 713 C CA . GLU A 1 94 ? -7.781 7.637 11.422 1 97 94 GLU A CA 1
ATOM 714 C C . GLU A 1 94 ? -7.793 9.055 10.852 1 97 94 GLU A C 1
ATOM 716 O O . GLU A 1 94 ? -8.438 9.945 11.406 1 97 94 GLU A O 1
ATOM 721 N N . VAL A 1 95 ? -7.031 9.32 9.852 1 97.56 95 VAL A N 1
ATOM 722 C CA . VAL A 1 95 ? -7.012 10.578 9.117 1 97.56 95 VAL A CA 1
ATOM 723 C C . VAL A 1 95 ? -7.688 10.398 7.754 1 97.56 95 VAL A C 1
ATOM 725 O O . VAL A 1 95 ? -7.289 9.531 6.969 1 97.56 95 VAL A O 1
ATOM 728 N N . PHE A 1 96 ? -8.711 11.18 7.551 1 97.94 96 PHE A N 1
ATOM 729 C CA . PHE A 1 96 ? -9.5 10.977 6.336 1 97.94 96 PHE A CA 1
ATOM 730 C C . PHE A 1 96 ? -9.023 11.906 5.223 1 97.94 96 PHE A C 1
ATOM 732 O O . PHE A 1 96 ? -9.789 12.734 4.73 1 97.94 96 PHE A O 1
ATOM 739 N N . HIS A 1 97 ? -7.863 11.797 4.914 1 98.75 97 HIS A N 1
ATOM 740 C CA . HIS A 1 97 ? -7.074 12.266 3.777 1 98.75 97 HIS A CA 1
ATOM 741 C C . HIS A 1 97 ? -6.117 11.18 3.291 1 98.75 97 HIS A C 1
ATOM 743 O O . HIS A 1 97 ? -5.234 10.75 4.035 1 98.75 97 HIS A O 1
ATOM 749 N N . LEU A 1 98 ? -6.379 10.742 2.082 1 98.81 98 LEU A N 1
ATOM 750 C CA . LEU A 1 98 ? -5.625 9.617 1.528 1 98.81 98 LEU A CA 1
ATOM 751 C C . LEU A 1 98 ? -4.129 9.797 1.764 1 98.81 98 LEU A C 1
ATOM 753 O O . LEU A 1 98 ? -3.598 10.891 1.585 1 98.81 98 LEU A O 1
ATOM 757 N N . HIS A 1 99 ? -3.459 8.766 2.254 1 98.88 99 HIS A N 1
ATOM 758 C CA . HIS A 1 99 ? -2.01 8.789 2.42 1 98.88 99 HIS A CA 1
ATOM 759 C C . HIS A 1 99 ? -1.436 7.379 2.479 1 98.88 99 HIS A C 1
ATOM 761 O O . HIS A 1 99 ? -2.125 6.441 2.887 1 98.88 99 HIS A O 1
ATOM 767 N N . LEU A 1 100 ? -0.188 7.254 2.094 1 98.81 100 LEU A N 1
ATOM 768 C CA . LEU A 1 100 ? 0.612 6.043 2.248 1 98.81 100 LEU A CA 1
ATOM 769 C C . LEU A 1 100 ? 1.51 6.137 3.477 1 98.81 100 LEU A C 1
ATOM 771 O O . LEU A 1 100 ? 2.199 7.141 3.67 1 98.81 100 LEU A O 1
ATOM 775 N N . HIS A 1 101 ? 1.427 5.133 4.289 1 98.88 101 HIS A N 1
ATOM 776 C CA . HIS A 1 101 ? 2.496 4.941 5.258 1 98.88 101 HIS A CA 1
ATOM 777 C C . HIS A 1 101 ? 3.682 4.207 4.637 1 98.88 101 HIS A C 1
ATOM 779 O O . HIS A 1 101 ? 3.508 3.158 4.012 1 98.88 101 HIS A O 1
ATOM 785 N N . VAL A 1 102 ? 4.824 4.703 4.715 1 98.88 102 VAL A N 1
ATOM 786 C CA . VAL A 1 102 ? 6.074 4.02 4.402 1 98.88 102 VAL A CA 1
ATOM 787 C C . VAL A 1 102 ? 6.887 3.818 5.684 1 98.88 102 VAL A C 1
ATOM 789 O O . VAL A 1 102 ? 7.391 4.781 6.266 1 98.88 102 VAL A O 1
ATOM 792 N N . ILE A 1 103 ? 6.965 2.578 6.027 1 98.44 103 ILE A N 1
ATOM 793 C CA . ILE A 1 103 ? 7.488 2.24 7.348 1 98.44 103 ILE A CA 1
ATOM 794 C C . ILE A 1 103 ? 8.695 1.313 7.203 1 98.44 103 ILE A C 1
ATOM 796 O O . ILE A 1 103 ? 8.656 0.36 6.422 1 98.44 103 ILE A O 1
ATOM 800 N N . GLY A 1 104 ? 9.75 1.602 7.957 1 97.88 104 GLY A N 1
ATOM 801 C CA . GLY A 1 104 ? 10.938 0.761 7.887 1 97.88 104 GLY A CA 1
ATOM 802 C C . GLY A 1 104 ? 11.984 1.12 8.922 1 97.88 104 GLY A C 1
ATOM 803 O O . GLY A 1 104 ? 11.672 1.734 9.945 1 97.88 104 GLY A O 1
ATOM 804 N N . GLY A 1 105 ? 13.18 0.673 8.695 1 96.62 105 GLY A N 1
ATOM 805 C CA . GLY A 1 105 ? 14.359 0.778 9.547 1 96.62 105 GLY A CA 1
ATOM 806 C C . GLY A 1 105 ? 15.414 -0.266 9.234 1 96.62 105 GLY A C 1
ATOM 807 O O . GLY A 1 105 ? 15.578 -0.665 8.078 1 96.62 105 GLY A O 1
ATOM 808 N N . LYS A 1 106 ? 16.141 -0.611 10.359 1 95.44 106 LYS A N 1
ATOM 809 C CA . LYS A 1 106 ? 17.234 -1.564 10.164 1 95.44 106 LYS A CA 1
ATOM 810 C C . LYS A 1 106 ? 16.734 -3 10.312 1 95.44 106 LYS A C 1
ATOM 812 O O . LYS A 1 106 ? 17.203 -3.898 9.609 1 95.44 106 LYS A O 1
ATOM 817 N N . ASP A 1 107 ? 15.727 -3.178 11.148 1 95.75 107 ASP A N 1
ATOM 818 C CA . ASP A 1 107 ? 15.273 -4.523 11.477 1 95.75 107 ASP A CA 1
ATOM 819 C C . ASP A 1 107 ? 14.016 -4.887 10.695 1 95.75 107 ASP A C 1
ATOM 821 O O . ASP A 1 107 ? 13.211 -4.012 10.359 1 95.75 107 ASP A O 1
ATOM 825 N N . ARG A 1 108 ? 13.875 -6.164 10.461 1 96.94 108 ARG A N 1
ATOM 826 C CA . ARG A 1 108 ? 12.672 -6.672 9.797 1 96.94 108 ARG A CA 1
ATOM 827 C C . ARG A 1 108 ? 11.422 -6.324 10.594 1 96.94 108 ARG A C 1
ATOM 829 O O . ARG A 1 108 ? 11.391 -6.488 11.812 1 96.94 108 ARG A O 1
ATOM 836 N N . LEU A 1 109 ? 10.445 -5.832 9.891 1 96.5 109 LEU A N 1
ATOM 837 C CA . LEU A 1 109 ? 9.172 -5.496 10.523 1 96.5 109 LEU A CA 1
ATOM 838 C C . LEU A 1 109 ? 8.406 -6.758 10.906 1 96.5 109 LEU A C 1
ATOM 840 O O . LEU A 1 109 ? 8.633 -7.828 10.328 1 96.5 109 LEU A O 1
ATOM 844 N N . PRO A 1 110 ? 7.562 -6.613 11.938 1 93.88 110 PRO A N 1
ATOM 845 C CA . PRO A 1 110 ? 6.734 -7.773 12.281 1 93.88 110 PRO A CA 1
ATOM 846 C C . PRO A 1 110 ? 5.797 -8.18 11.148 1 93.88 110 PRO A C 1
ATOM 848 O O . PRO A 1 110 ? 5.719 -7.488 10.125 1 93.88 110 PRO A O 1
ATOM 851 N N . ALA A 1 111 ? 5.09 -9.281 11.328 1 92.56 111 ALA A N 1
ATOM 852 C CA . ALA A 1 111 ? 4.164 -9.773 10.32 1 92.56 111 ALA A CA 1
ATOM 853 C C . ALA A 1 111 ? 3.113 -8.719 9.977 1 92.56 111 ALA A C 1
ATOM 855 O O . ALA A 1 111 ? 2.732 -7.914 10.828 1 92.56 111 ALA A O 1
ATOM 856 N N . MET A 1 112 ? 2.645 -8.719 8.75 1 90.06 112 MET A N 1
ATOM 857 C CA . MET A 1 112 ? 1.75 -7.684 8.242 1 90.06 112 MET A CA 1
ATOM 858 C C . MET A 1 112 ? 0.422 -7.695 8.992 1 90.06 112 MET A C 1
ATOM 860 O O . MET A 1 112 ? -0.186 -6.645 9.203 1 90.06 112 MET A O 1
ATOM 864 N N . VAL A 1 113 ? -0.023 -8.938 9.266 1 87.88 113 VAL A N 1
ATOM 865 C CA . VAL A 1 113 ? -1.246 -9.07 10.047 1 87.88 113 VAL A CA 1
ATOM 866 C C . VAL A 1 113 ? -0.982 -9.93 11.281 1 87.88 113 VAL A C 1
ATOM 868 O O . VAL A 1 113 ? -0.459 -11.039 11.172 1 87.88 113 VAL A O 1
ATOM 871 N N . HIS A 1 114 ? -1.221 -9.258 12.383 1 78.75 114 HIS A N 1
ATOM 872 C CA . HIS A 1 114 ? -1.029 -9.992 13.633 1 78.75 114 HIS A CA 1
ATOM 873 C C . HIS A 1 114 ? -2.295 -10.75 14.023 1 78.75 114 HIS A C 1
ATOM 875 O O . HIS A 1 114 ? -3.395 -10.195 13.977 1 78.75 114 HIS A O 1
ATOM 881 N N . HIS A 1 115 ? -2.123 -12.078 14.148 1 68.12 115 HIS A N 1
ATOM 882 C CA . HIS A 1 115 ? -3.229 -12.891 14.648 1 68.12 115 HIS A CA 1
ATOM 883 C C . HIS A 1 115 ? -3.09 -13.148 16.141 1 68.12 115 HIS A C 1
ATOM 885 O O . HIS A 1 115 ? -1.988 -13.406 16.641 1 68.12 115 HIS A O 1
ATOM 891 N N . ASP A 1 116 ? -3.939 -12.414 17.062 1 53.66 116 ASP A N 1
ATOM 892 C CA . ASP A 1 116 ? -3.9 -12.734 18.5 1 53.66 116 ASP A CA 1
ATOM 893 C C . ASP A 1 116 ? -4.02 -14.234 18.719 1 53.66 116 ASP A C 1
ATOM 895 O O . ASP A 1 116 ? -4.652 -14.945 17.938 1 53.66 116 ASP A O 1
ATOM 899 N N . MET B 1 1 ? 13.961 -15.75 -13.93 1 53.91 1 MET B N 1
ATOM 900 C CA . MET B 1 1 ? 12.609 -15.547 -14.445 1 53.91 1 MET B CA 1
ATOM 901 C C . MET B 1 1 ? 11.797 -16.828 -14.367 1 53.91 1 MET B C 1
ATOM 903 O O . MET B 1 1 ? 10.617 -16.797 -14.016 1 53.91 1 MET B O 1
ATOM 907 N N . GLU B 1 2 ? 12.445 -17.953 -14.461 1 65.56 2 GLU B N 1
ATOM 908 C CA . GLU B 1 2 ? 11.836 -19.266 -14.68 1 65.56 2 GLU B CA 1
ATOM 909 C C . GLU B 1 2 ? 11.18 -19.781 -13.398 1 65.56 2 GLU B C 1
ATOM 911 O O . GLU B 1 2 ? 10.188 -20.516 -13.461 1 65.56 2 GLU B O 1
ATOM 916 N N . ASP B 1 3 ? 11.492 -19.062 -12.219 1 89.5 3 ASP B N 1
ATOM 917 C CA . ASP B 1 3 ? 10.984 -19.734 -11.023 1 89.5 3 ASP B CA 1
ATOM 918 C C . ASP B 1 3 ? 10.141 -18.781 -10.18 1 89.5 3 ASP B C 1
ATOM 920 O O . ASP B 1 3 ? 10.086 -18.906 -8.953 1 89.5 3 ASP B O 1
ATOM 924 N N . CYS B 1 4 ? 9.555 -17.938 -10.859 1 95.5 4 CYS B N 1
ATOM 925 C CA . CYS B 1 4 ? 8.703 -16.984 -10.148 1 95.5 4 CYS B CA 1
ATOM 926 C C . CYS B 1 4 ? 7.273 -17.516 -10.047 1 95.5 4 CYS B C 1
ATOM 928 O O . CYS B 1 4 ? 6.586 -17.656 -11.062 1 95.5 4 CYS B O 1
ATOM 930 N N . LEU B 1 5 ? 6.867 -17.797 -8.789 1 96.5 5 LEU B N 1
ATOM 931 C CA . LEU B 1 5 ? 5.559 -18.375 -8.523 1 96.5 5 LEU B CA 1
ATOM 932 C C . LEU B 1 5 ? 4.449 -17.531 -9.141 1 96.5 5 LEU B C 1
ATOM 934 O O . LEU B 1 5 ? 3.57 -18.062 -9.828 1 96.5 5 LEU B O 1
ATOM 938 N N . PHE B 1 6 ? 4.512 -16.266 -9.031 1 98.38 6 PHE B N 1
ATOM 939 C CA . PHE B 1 6 ? 3.455 -15.391 -9.523 1 98.38 6 PHE B CA 1
ATOM 940 C C . PHE B 1 6 ? 3.512 -15.281 -11.047 1 98.38 6 PHE B C 1
ATOM 942 O O . PHE B 1 6 ? 2.479 -15.156 -11.703 1 98.38 6 PHE B O 1
ATOM 949 N N . CYS B 1 7 ? 4.738 -15.359 -11.633 1 98.06 7 CYS B N 1
ATOM 950 C CA . CYS B 1 7 ? 4.816 -15.445 -13.086 1 98.06 7 CYS B CA 1
ATOM 951 C C . CYS B 1 7 ? 4.113 -16.688 -13.594 1 98.06 7 CYS B C 1
ATOM 953 O O . CYS B 1 7 ? 3.436 -16.656 -14.625 1 98.06 7 CYS B O 1
ATOM 955 N N . LYS B 1 8 ? 4.316 -17.766 -12.859 1 98.12 8 LYS B N 1
ATOM 956 C CA . LYS B 1 8 ? 3.676 -19.016 -13.25 1 98.12 8 LYS B CA 1
ATOM 957 C C . LYS B 1 8 ? 2.156 -18.906 -13.156 1 98.12 8 LYS B C 1
ATOM 959 O O . LYS B 1 8 ? 1.437 -19.453 -13.992 1 98.12 8 LYS B O 1
ATOM 964 N N . ILE B 1 9 ? 1.657 -18.234 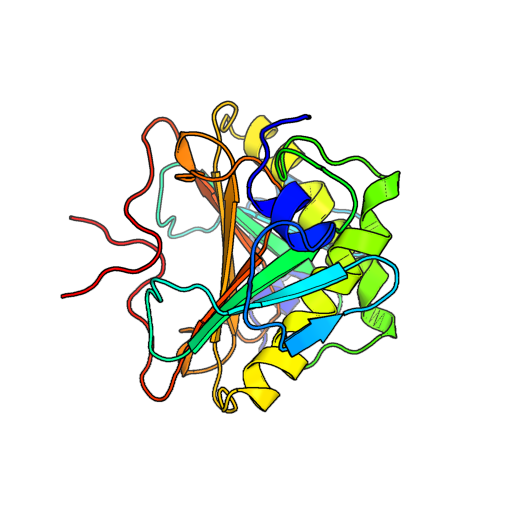-12.148 1 98 9 ILE B N 1
ATOM 965 C CA . ILE B 1 9 ? 0.222 -18.016 -12 1 98 9 ILE B CA 1
ATOM 966 C C . ILE B 1 9 ? -0.288 -17.156 -13.156 1 98 9 ILE B C 1
ATOM 968 O O . ILE B 1 9 ? -1.312 -17.469 -13.766 1 98 9 ILE B O 1
ATOM 972 N N . VAL B 1 10 ? 0.479 -16.125 -13.523 1 97.94 10 VAL B N 1
ATOM 973 C CA . VAL B 1 10 ? 0.112 -15.195 -14.594 1 97.94 10 VAL B CA 1
ATOM 974 C C . VAL B 1 10 ? 0.037 -15.945 -15.922 1 97.94 10 VAL B C 1
ATOM 976 O O . VAL B 1 10 ? -0.869 -15.703 -16.719 1 97.94 10 VAL B O 1
ATOM 979 N N . ARG B 1 11 ? 0.928 -16.875 -16.062 1 97.12 11 ARG B N 1
ATOM 980 C CA . ARG B 1 11 ? 1.006 -17.609 -17.312 1 97.12 11 ARG B CA 1
ATOM 981 C C . ARG B 1 11 ? 0.028 -18.781 -17.312 1 97.12 11 ARG B C 1
ATOM 983 O O . ARG B 1 11 ? -0.042 -19.547 -18.281 1 97.12 11 ARG B O 1
ATOM 990 N N . GLY B 1 12 ? -0.625 -19.031 -16.203 1 96.69 12 GLY B N 1
ATOM 991 C CA . GLY B 1 12 ? -1.628 -20.078 -16.125 1 96.69 12 GLY B CA 1
ATOM 992 C C . GLY B 1 12 ? -1.034 -21.453 -15.891 1 96.69 12 GLY B C 1
ATOM 993 O O . GLY B 1 12 ? -1.699 -22.469 -16.109 1 96.69 12 GLY B O 1
ATOM 994 N N . GLU B 1 13 ? 0.203 -21.469 -15.445 1 96.94 13 GLU B N 1
ATOM 995 C CA . GLU B 1 13 ? 0.883 -22.734 -15.195 1 96.94 13 GLU B CA 1
ATOM 996 C C . GLU B 1 13 ? 0.515 -23.297 -13.82 1 96.94 13 GLU B C 1
ATOM 998 O O . GLU B 1 13 ? 0.632 -24.5 -13.578 1 96.94 13 GLU B O 1
ATOM 1003 N N . ILE B 1 14 ? 0.158 -22.469 -12.852 1 96 14 ILE B N 1
ATOM 1004 C CA . ILE B 1 14 ? -0.298 -22.812 -11.508 1 96 14 ILE B CA 1
ATOM 1005 C C . ILE B 1 14 ? -1.704 -22.266 -11.281 1 96 14 ILE B C 1
ATOM 1007 O O . ILE B 1 14 ? -1.995 -21.125 -11.656 1 96 14 ILE B O 1
ATOM 1011 N N . PRO B 1 15 ? -2.51 -23.125 -10.711 1 96.44 15 PRO B N 1
ATOM 1012 C CA . PRO B 1 15 ? -3.879 -22.656 -10.5 1 96.44 15 PRO B CA 1
ATOM 1013 C C . PRO B 1 15 ? -3.965 -21.547 -9.445 1 96.44 15 PRO B C 1
ATOM 1015 O O . PRO B 1 15 ? -3.176 -21.531 -8.492 1 96.44 15 PRO B O 1
ATOM 1018 N N . ALA B 1 16 ? -4.914 -20.641 -9.57 1 97.44 16 ALA B N 1
ATOM 1019 C CA . ALA B 1 16 ? -5.273 -19.578 -8.625 1 97.44 16 ALA B CA 1
ATOM 1020 C C . ALA B 1 16 ? -6.738 -19.188 -8.773 1 97.44 16 ALA B C 1
ATOM 1022 O O . ALA B 1 16 ? -7.324 -19.344 -9.852 1 97.44 16 ALA B O 1
ATOM 1023 N N . THR B 1 17 ? -7.348 -18.781 -7.715 1 98 17 THR B N 1
ATOM 1024 C CA . THR B 1 17 ? -8.695 -18.234 -7.789 1 98 17 THR B CA 1
ATOM 1025 C C . THR B 1 17 ? -8.664 -16.766 -8.234 1 98 17 THR B C 1
ATOM 1027 O O . THR B 1 17 ? -8.562 -15.867 -7.402 1 98 17 THR B O 1
ATOM 1030 N N . LYS B 1 18 ? -8.812 -16.609 -9.523 1 98.06 18 LYS B N 1
ATOM 1031 C CA . LYS B 1 18 ? -8.742 -15.273 -10.117 1 98.06 18 LYS B CA 1
ATOM 1032 C C . LYS B 1 18 ? -10.055 -14.516 -9.93 1 98.06 18 LYS B C 1
ATOM 1034 O O . LYS B 1 18 ? -11.133 -15.062 -10.156 1 98.06 18 LYS B O 1
ATOM 1039 N N . ILE B 1 19 ? -9.945 -13.305 -9.602 1 97.94 19 ILE B N 1
ATOM 1040 C CA . ILE B 1 19 ? -11.18 -12.555 -9.43 1 97.94 19 ILE B CA 1
ATOM 1041 C C . ILE B 1 19 ? -11.211 -11.383 -10.414 1 97.94 19 ILE B C 1
ATOM 1043 O O . ILE B 1 19 ? -12.258 -10.773 -10.625 1 97.94 19 ILE B O 1
ATOM 1047 N N . HIS B 1 20 ? -10.062 -11.047 -10.938 1 98.69 20 HIS B N 1
ATOM 1048 C CA . HIS B 1 20 ? -9.961 -10.008 -11.953 1 98.69 20 HIS B CA 1
ATOM 1049 C C . HIS B 1 20 ? -8.727 -10.203 -12.82 1 98.69 20 HIS B C 1
ATOM 1051 O O . HIS B 1 20 ? -7.676 -10.625 -12.336 1 98.69 20 HIS B O 1
ATOM 1057 N N . GLU B 1 21 ? -8.867 -9.93 -14.062 1 98.62 21 GLU B N 1
ATOM 1058 C CA . GLU B 1 21 ? -7.734 -9.953 -14.984 1 98.62 21 GLU B CA 1
ATOM 1059 C C . GLU B 1 21 ? -7.926 -8.945 -16.109 1 98.62 21 GLU B C 1
ATOM 1061 O O . GLU B 1 21 ? -9.023 -8.836 -16.672 1 98.62 21 GLU B O 1
ATOM 1066 N N . ASP B 1 22 ? -6.918 -8.164 -16.391 1 98.06 22 ASP B N 1
ATOM 1067 C CA . ASP B 1 22 ? -6.914 -7.281 -17.547 1 98.06 22 ASP B CA 1
ATOM 1068 C C . ASP B 1 22 ? -5.57 -7.32 -18.266 1 98.06 22 ASP B C 1
ATOM 1070 O O . ASP B 1 22 ? -4.801 -8.273 -18.109 1 98.06 22 ASP B O 1
ATOM 1074 N N . GLU B 1 23 ? -5.273 -6.359 -19.047 1 97.62 23 GLU B N 1
ATOM 1075 C CA . GLU B 1 23 ? -4.09 -6.406 -19.906 1 97.62 23 GLU B CA 1
ATOM 1076 C C . GLU B 1 23 ? -2.809 -6.398 -19.062 1 97.62 23 GLU B C 1
ATOM 1078 O O . GLU B 1 23 ? -1.822 -7.043 -19.438 1 97.62 23 GLU B O 1
ATOM 1083 N N . ASP B 1 24 ? -2.871 -5.734 -17.922 1 98.12 24 ASP B N 1
ATOM 1084 C CA . ASP B 1 24 ? -1.609 -5.477 -17.234 1 98.12 24 ASP B CA 1
ATOM 1085 C C . ASP B 1 24 ? -1.601 -6.105 -15.844 1 98.12 24 ASP B C 1
ATOM 1087 O O . ASP B 1 24 ? -0.548 -6.203 -15.211 1 98.12 24 ASP B O 1
ATOM 1091 N N . THR B 1 25 ? -2.82 -6.578 -15.375 1 98.75 25 THR B N 1
ATOM 1092 C CA . THR B 1 25 ? -2.885 -6.98 -13.977 1 98.75 25 THR B CA 1
ATOM 1093 C C . THR B 1 25 ? -3.678 -8.273 -13.82 1 98.75 25 THR B C 1
ATOM 1095 O O . THR B 1 25 ? -4.539 -8.586 -14.648 1 98.75 25 THR B O 1
ATOM 1098 N N . LEU B 1 26 ? -3.283 -9.047 -12.891 1 98.88 26 LEU B N 1
ATOM 1099 C CA . LEU B 1 26 ? -4.008 -10.211 -12.406 1 98.88 26 LEU B CA 1
ATOM 1100 C C . LEU B 1 26 ? -4.277 -10.094 -10.906 1 98.88 26 LEU B C 1
ATOM 1102 O O . LEU B 1 26 ? -3.398 -9.695 -10.141 1 98.88 26 LEU B O 1
ATOM 1106 N N . VAL B 1 27 ? -5.539 -10.359 -10.492 1 98.94 27 VAL B N 1
ATOM 1107 C CA . VAL B 1 27 ? -5.902 -10.344 -9.078 1 98.94 27 VAL B CA 1
ATOM 1108 C C . VAL B 1 27 ? -6.465 -11.711 -8.672 1 98.94 27 VAL B C 1
ATOM 1110 O O . VAL B 1 27 ? -7.355 -12.242 -9.344 1 98.94 27 VAL B O 1
ATOM 1113 N N . PHE B 1 28 ? -5.906 -12.273 -7.668 1 98.81 28 PHE B N 1
ATOM 1114 C CA . PHE B 1 28 ? -6.363 -13.586 -7.219 1 98.81 28 PHE B CA 1
ATOM 1115 C C . PHE B 1 28 ? -6.363 -13.664 -5.695 1 98.81 28 PHE B C 1
ATOM 1117 O O . PHE B 1 28 ? -5.777 -12.812 -5.023 1 98.81 28 PHE B O 1
ATOM 1124 N N . LEU B 1 29 ? -7.031 -14.617 -5.152 1 98.44 29 LEU B N 1
ATOM 1125 C CA . LEU B 1 29 ? -7.145 -14.789 -3.707 1 98.44 29 LEU B CA 1
ATOM 1126 C C . LEU B 1 29 ? -5.914 -15.5 -3.148 1 98.44 29 LEU B C 1
ATOM 1128 O O . LEU B 1 29 ? -5.406 -16.438 -3.754 1 98.44 29 LEU B O 1
ATOM 1132 N N . ASP B 1 30 ? -5.41 -15 -2.051 1 97.94 30 ASP B N 1
ATOM 1133 C CA . ASP B 1 30 ? -4.34 -15.711 -1.363 1 97.94 30 ASP B CA 1
ATOM 1134 C C . ASP B 1 30 ? -4.836 -17.047 -0.807 1 97.94 30 ASP B C 1
ATOM 1136 O O . ASP B 1 30 ? -5.926 -17.109 -0.233 1 97.94 30 ASP B O 1
ATOM 1140 N N . ILE B 1 31 ? -4.129 -18.016 -0.93 1 95.88 31 ILE B N 1
ATOM 1141 C CA . ILE B 1 31 ? -4.555 -19.344 -0.511 1 95.88 31 ILE B CA 1
ATOM 1142 C C . ILE B 1 31 ? -4.324 -19.516 0.989 1 95.88 31 ILE B C 1
ATOM 1144 O O . ILE B 1 31 ? -4.824 -20.469 1.598 1 95.88 31 ILE B O 1
ATOM 1148 N N . HIS B 1 32 ? -3.471 -18.766 1.632 1 95.25 32 HIS B N 1
ATOM 1149 C CA . HIS B 1 32 ? -3.271 -18.672 3.074 1 95.25 32 HIS B CA 1
ATOM 1150 C C . HIS B 1 32 ? -3.65 -17.297 3.6 1 95.25 32 HIS B C 1
ATOM 1152 O O . HIS B 1 32 ? -2.799 -16.562 4.109 1 95.25 32 HIS B O 1
ATOM 1158 N N . PRO B 1 33 ? -4.887 -17.062 3.607 1 96.88 33 PRO B N 1
ATOM 1159 C CA . PRO B 1 33 ? -5.344 -15.703 3.904 1 96.88 33 PRO B CA 1
ATOM 1160 C C . PRO B 1 33 ? -5.02 -15.273 5.332 1 96.88 33 PRO B C 1
ATOM 1162 O O . PRO B 1 33 ? -5.195 -16.047 6.273 1 96.88 33 PRO B O 1
ATOM 1165 N N . ALA B 1 34 ? -4.523 -14.031 5.469 1 95.62 34 ALA B N 1
ATOM 1166 C CA . ALA B 1 34 ? -4.203 -13.445 6.77 1 95.62 34 ALA B CA 1
ATOM 1167 C C . ALA B 1 34 ? -5.457 -12.914 7.457 1 95.62 34 ALA B C 1
ATOM 1169 O O . ALA B 1 34 ? -5.445 -12.641 8.656 1 95.62 34 ALA B O 1
ATOM 1170 N N . ALA B 1 35 ? -6.555 -12.75 6.789 1 96.31 35 ALA B N 1
ATOM 1171 C CA . ALA B 1 35 ? -7.863 -12.266 7.219 1 96.31 35 ALA B CA 1
ATOM 1172 C C . ALA B 1 35 ? -8.977 -12.859 6.359 1 96.31 35 ALA B C 1
ATOM 1174 O O . ALA B 1 35 ? -8.711 -13.539 5.367 1 96.31 35 ALA B O 1
ATOM 1175 N N . PRO B 1 36 ? -10.258 -12.672 6.672 1 97.38 36 PRO B N 1
ATOM 1176 C CA . PRO B 1 36 ? -11.352 -13.273 5.906 1 97.38 36 PRO B CA 1
ATOM 1177 C C . PRO B 1 36 ? -11.281 -12.938 4.418 1 97.38 36 PRO B C 1
ATOM 1179 O O . PRO B 1 36 ? -11.641 -13.773 3.58 1 97.38 36 PRO B O 1
ATOM 1182 N N . VAL B 1 37 ? -10.859 -11.75 4.094 1 98.25 37 VAL B N 1
ATOM 1183 C CA . VAL B 1 37 ? -10.609 -11.336 2.717 1 98.25 37 VAL B CA 1
ATOM 1184 C C . VAL B 1 37 ? -9.133 -11 2.535 1 98.25 37 VAL B C 1
ATOM 1186 O O . VAL B 1 37 ? -8.57 -10.211 3.295 1 98.25 37 VAL B O 1
ATOM 1189 N N . HIS B 1 38 ? -8.469 -11.586 1.653 1 98.75 38 HIS B N 1
ATOM 1190 C CA . HIS B 1 38 ? -7.07 -11.359 1.315 1 98.75 38 HIS B CA 1
ATOM 1191 C C . HIS B 1 38 ? -6.812 -11.609 -0.167 1 98.75 38 HIS B C 1
ATOM 1193 O O . HIS B 1 38 ? -6.695 -12.758 -0.596 1 98.75 38 HIS B O 1
ATOM 1199 N N . LEU B 1 39 ? -6.801 -10.555 -0.918 1 98.5 39 LEU B N 1
ATOM 1200 C CA . LEU B 1 39 ? -6.52 -10.641 -2.346 1 98.5 39 LEU B CA 1
ATOM 1201 C C . LEU B 1 39 ? -5.137 -10.086 -2.666 1 98.5 39 LEU B C 1
ATOM 1203 O O . LEU B 1 39 ? -4.629 -9.227 -1.941 1 98.5 39 LEU B O 1
ATOM 1207 N N . LEU B 1 40 ? -4.566 -10.602 -3.725 1 98.88 40 LEU B N 1
ATOM 1208 C CA . LEU B 1 40 ? -3.281 -10.141 -4.242 1 98.88 40 LEU B CA 1
ATOM 1209 C C . LEU B 1 40 ? -3.449 -9.477 -5.605 1 98.88 40 LEU B C 1
ATOM 1211 O O . LEU B 1 40 ? -3.98 -10.094 -6.535 1 98.88 40 LEU B O 1
ATOM 1215 N N . VAL B 1 41 ? -3.109 -8.227 -5.699 1 98.94 41 VAL B N 1
ATOM 1216 C CA . VAL B 1 41 ? -3.08 -7.516 -6.977 1 98.94 41 VAL B CA 1
ATOM 1217 C C . VAL B 1 41 ? -1.671 -7.57 -7.562 1 98.94 41 VAL B C 1
ATOM 1219 O O . VAL B 1 41 ? -0.727 -7.035 -6.977 1 98.94 41 VAL B O 1
ATOM 1222 N N . VAL B 1 42 ? -1.527 -8.141 -8.734 1 98.75 42 VAL B N 1
ATOM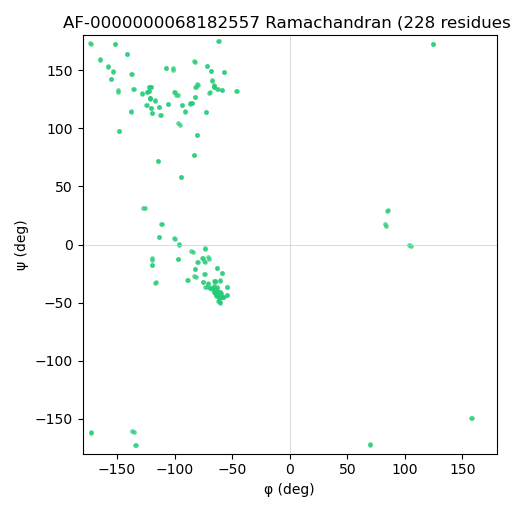 1223 C CA . VAL B 1 42 ? -0.216 -8.469 -9.281 1 98.75 42 VAL B CA 1
ATOM 1224 C C . VAL B 1 42 ? -0.089 -7.906 -10.695 1 98.75 42 VAL B C 1
ATOM 1226 O O . VAL B 1 42 ? -1.005 -8.047 -11.508 1 98.75 42 VAL B O 1
ATOM 1229 N N . PRO B 1 43 ? 1.028 -7.172 -11.008 1 98.88 43 PRO B N 1
ATOM 1230 C CA . PRO B 1 43 ? 1.29 -6.895 -12.43 1 98.88 43 PRO B CA 1
ATOM 1231 C C . PRO B 1 43 ? 1.643 -8.156 -13.219 1 98.88 43 PRO B C 1
ATOM 1233 O O . PRO B 1 43 ? 2.334 -9.039 -12.703 1 98.88 43 PRO B O 1
ATOM 1236 N N . LYS B 1 44 ? 1.158 -8.219 -14.391 1 98.5 44 LYS B N 1
ATOM 1237 C CA . LYS B 1 44 ? 1.53 -9.344 -15.242 1 98.5 44 LYS B CA 1
ATOM 1238 C C . LYS B 1 44 ? 3.006 -9.281 -15.625 1 98.5 44 LYS B C 1
ATOM 1240 O O . LYS B 1 44 ? 3.658 -10.32 -15.773 1 98.5 44 LYS B O 1
ATOM 1245 N N . GLN B 1 45 ? 3.465 -8.078 -15.859 1 98.12 45 GLN B N 1
ATOM 1246 C CA . GLN B 1 45 ? 4.902 -7.883 -16.016 1 98.12 45 GLN B CA 1
ATOM 1247 C C . GLN B 1 45 ? 5.648 -8.25 -14.734 1 98.12 45 GLN B C 1
ATOM 1249 O O . GLN B 1 45 ? 5.258 -7.832 -13.641 1 98.12 45 GLN B O 1
ATOM 1254 N N . HIS B 1 46 ? 6.746 -9.023 -14.883 1 98.38 46 HIS B N 1
ATOM 1255 C CA . HIS B 1 46 ? 7.551 -9.32 -13.703 1 98.38 46 HIS B CA 1
ATOM 1256 C C . HIS B 1 46 ? 8.336 -8.094 -13.25 1 98.38 46 HIS B C 1
ATOM 1258 O O . HIS B 1 46 ? 9.164 -7.574 -14.008 1 98.38 46 HIS B O 1
ATOM 1264 N N . ILE B 1 47 ? 8.031 -7.625 -12.172 1 98.56 47 ILE B N 1
ATOM 1265 C CA . ILE B 1 47 ? 8.789 -6.652 -11.391 1 98.56 47 ILE B CA 1
ATOM 1266 C C . ILE B 1 47 ? 9.117 -7.238 -10.016 1 98.56 47 ILE B C 1
ATOM 1268 O O . ILE B 1 47 ? 8.219 -7.625 -9.266 1 98.56 47 ILE B O 1
ATOM 1272 N N . GLY B 1 48 ? 10.297 -7.277 -9.625 1 98.38 48 GLY B N 1
ATOM 1273 C CA . GLY B 1 48 ? 10.719 -8.047 -8.469 1 98.38 48 GLY B CA 1
ATOM 1274 C C . GLY B 1 48 ? 10.25 -7.453 -7.152 1 98.38 48 GLY B C 1
ATOM 1275 O O . GLY B 1 48 ? 10.055 -8.172 -6.172 1 98.38 48 GLY B O 1
ATOM 1276 N N . SER B 1 49 ? 10.18 -6.129 -7.129 1 98.62 49 SER B N 1
ATOM 1277 C CA . SER B 1 49 ? 9.891 -5.402 -5.898 1 98.62 49 SER B CA 1
ATOM 1278 C C . SER B 1 49 ? 9.5 -3.955 -6.188 1 98.62 49 SER B C 1
ATOM 1280 O O . SER B 1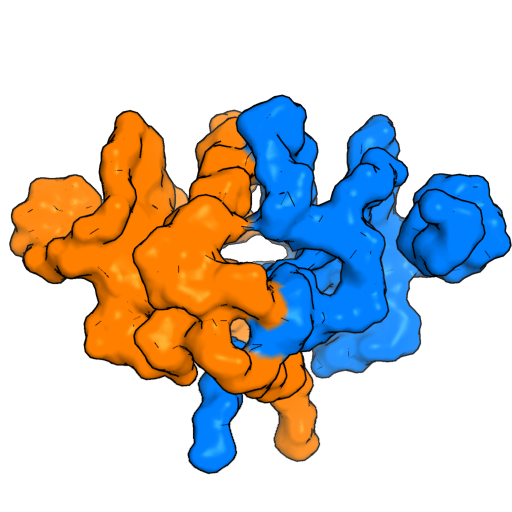 49 ? 9.758 -3.445 -7.277 1 98.62 49 SER B O 1
ATOM 1282 N N . LEU B 1 50 ? 8.82 -3.375 -5.203 1 98.88 50 LEU B N 1
ATOM 1283 C CA . LEU B 1 50 ? 8.539 -1.951 -5.348 1 98.88 50 LEU B CA 1
ATOM 1284 C C . LEU B 1 50 ? 9.828 -1.147 -5.473 1 98.88 50 LEU B C 1
ATOM 1286 O O . LEU B 1 50 ? 9.844 -0.082 -6.094 1 98.88 50 LEU B O 1
ATOM 1290 N N . SER B 1 51 ? 10.93 -1.66 -4.969 1 98.62 51 SER B N 1
ATOM 1291 C CA . SER B 1 51 ? 12.219 -0.98 -5.012 1 98.62 51 SER B CA 1
ATOM 1292 C C . SER B 1 51 ? 12.812 -1.014 -6.418 1 98.62 51 SER B C 1
ATOM 1294 O O . SER B 1 51 ? 13.812 -0.352 -6.688 1 98.62 51 SER B O 1
ATOM 1296 N N . GLU B 1 52 ? 12.125 -1.692 -7.344 1 98.5 52 GLU B N 1
ATOM 1297 C CA . GLU B 1 52 ? 12.688 -1.867 -8.68 1 98.5 52 GLU B CA 1
ATOM 1298 C C . GLU B 1 52 ? 11.867 -1.123 -9.727 1 98.5 52 GLU B C 1
ATOM 1300 O O . GLU B 1 52 ? 12.133 -1.237 -10.922 1 98.5 52 GLU B O 1
ATOM 1305 N N . VAL B 1 53 ? 10.906 -0.359 -9.297 1 98.56 53 VAL B N 1
ATOM 1306 C CA . VAL B 1 53 ? 10.07 0.368 -10.242 1 98.56 53 VAL B CA 1
ATOM 1307 C C . VAL B 1 53 ? 10.766 1.658 -10.664 1 98.56 53 VAL B C 1
ATOM 1309 O O . VAL B 1 53 ? 11.648 2.154 -9.961 1 98.56 53 VAL B O 1
ATOM 1312 N N . ASP B 1 54 ? 10.391 2.145 -11.781 1 97.88 54 ASP B N 1
ATOM 1313 C CA . ASP B 1 54 ? 10.828 3.449 -12.273 1 97.88 54 ASP B CA 1
ATOM 1314 C C . ASP B 1 54 ? 9.648 4.258 -12.812 1 97.88 54 ASP B C 1
ATOM 1316 O O . ASP B 1 54 ? 8.492 3.881 -12.617 1 97.88 54 ASP B O 1
ATOM 1320 N N . ALA B 1 55 ? 9.906 5.383 -13.422 1 97.5 55 ALA B N 1
ATOM 1321 C CA . ALA B 1 55 ? 8.859 6.32 -13.836 1 97.5 55 ALA B CA 1
ATOM 1322 C C . ALA B 1 55 ? 7.902 5.668 -14.828 1 97.5 55 ALA B C 1
ATOM 1324 O O . ALA B 1 55 ? 6.719 6.008 -14.867 1 97.5 55 ALA B O 1
ATOM 1325 N N . SER B 1 56 ? 8.391 4.75 -15.609 1 98.44 56 SER B N 1
ATOM 1326 C CA . SER B 1 56 ? 7.57 4.121 -16.641 1 98.44 56 SER B CA 1
ATOM 1327 C C . SER B 1 56 ? 6.516 3.207 -16.016 1 98.44 56 SER B C 1
ATOM 1329 O O . SER B 1 56 ? 5.566 2.799 -16.703 1 98.44 56 SER B O 1
ATOM 1331 N N . HIS B 1 57 ? 6.621 2.896 -14.711 1 98.62 57 HIS B N 1
ATOM 1332 C CA . HIS B 1 57 ? 5.719 1.96 -14.055 1 98.62 57 HIS B CA 1
ATOM 1333 C C . HIS B 1 57 ? 4.586 2.693 -13.344 1 98.62 57 HIS B C 1
ATOM 1335 O O . HIS B 1 57 ? 3.695 2.061 -12.773 1 98.62 57 HIS B O 1
ATOM 1341 N N . GLN B 1 58 ? 4.547 4.031 -13.414 1 98.56 58 GLN B N 1
ATOM 1342 C CA . GLN B 1 58 ? 3.609 4.805 -12.609 1 98.56 58 GLN B CA 1
ATOM 1343 C C . GLN B 1 58 ? 2.166 4.477 -12.984 1 98.56 58 GLN B C 1
ATOM 1345 O O . GLN B 1 58 ? 1.318 4.305 -12.102 1 98.56 58 GLN B O 1
ATOM 1350 N N . GLN B 1 59 ? 1.939 4.383 -14.258 1 98.31 59 GLN B N 1
ATOM 1351 C CA . GLN B 1 59 ? 0.575 4.086 -14.68 1 98.31 59 GLN B CA 1
ATOM 1352 C C . GLN B 1 59 ? 0.127 2.721 -14.164 1 98.31 59 GLN B C 1
ATOM 1354 O O . GLN B 1 59 ? -1.005 2.566 -13.703 1 98.31 59 GLN B O 1
ATOM 1359 N N . LEU B 1 60 ? 0.993 1.762 -14.281 1 98.75 60 LEU B N 1
ATOM 1360 C CA . LEU B 1 60 ? 0.711 0.414 -13.805 1 98.75 60 LEU B CA 1
ATOM 1361 C C . LEU B 1 60 ? 0.451 0.414 -12.305 1 98.75 60 LEU B C 1
ATOM 1363 O O . LEU B 1 60 ? -0.528 -0.174 -11.836 1 98.75 60 LEU B O 1
ATOM 1367 N N . LEU B 1 61 ? 1.285 1.11 -11.547 1 98.88 61 LEU B N 1
ATOM 1368 C CA . LEU B 1 61 ? 1.153 1.209 -10.094 1 98.88 61 LEU B CA 1
ATOM 1369 C C . LEU B 1 61 ? -0.171 1.863 -9.711 1 98.88 61 LEU B C 1
ATOM 1371 O O . LEU B 1 61 ? -0.86 1.396 -8.805 1 98.88 61 LEU B O 1
ATOM 1375 N N . GLY B 1 62 ? -0.467 2.945 -10.406 1 98.88 62 GLY B N 1
ATOM 1376 C CA . GLY B 1 62 ? -1.723 3.639 -10.164 1 98.88 62 GLY B CA 1
ATOM 1377 C C . GLY B 1 62 ? -2.941 2.771 -10.414 1 98.88 62 GLY B C 1
ATOM 1378 O O . GLY B 1 62 ? -3.902 2.805 -9.648 1 98.88 62 GLY B O 1
ATOM 1379 N N . LYS B 1 63 ? -2.855 2.025 -11.5 1 98.69 63 LYS B N 1
ATOM 1380 C CA . LYS B 1 63 ? -3.949 1.115 -11.828 1 98.69 63 LYS B CA 1
ATOM 1381 C C . LYS B 1 63 ? -4.145 0.072 -10.734 1 98.69 63 LYS B C 1
ATOM 1383 O O . LYS B 1 63 ? -5.277 -0.219 -10.336 1 98.69 63 LYS B O 1
ATOM 1388 N N . MET B 1 64 ? -3.094 -0.495 -10.266 1 98.81 64 MET B N 1
ATOM 1389 C CA . MET B 1 64 ? -3.16 -1.51 -9.219 1 98.81 64 MET B CA 1
ATOM 1390 C C . MET B 1 64 ? -3.859 -0.966 -7.977 1 98.81 64 MET B C 1
ATOM 1392 O O . MET B 1 64 ? -4.734 -1.627 -7.41 1 98.81 64 MET B O 1
ATOM 1396 N N . LEU B 1 65 ? -3.5 0.26 -7.559 1 98.88 65 LEU B N 1
ATOM 1397 C CA . LEU B 1 65 ? -4.109 0.867 -6.383 1 98.88 65 LEU B CA 1
ATOM 1398 C C . LEU B 1 65 ? -5.566 1.223 -6.645 1 98.88 65 LEU B C 1
ATOM 1400 O O . LEU B 1 65 ? -6.418 1.063 -5.766 1 98.88 65 LEU B O 1
ATOM 1404 N N . TRP B 1 66 ? -5.789 1.661 -7.84 1 98.75 66 TRP B N 1
ATOM 1405 C CA . TRP B 1 66 ? -7.141 2.062 -8.211 1 98.75 66 TRP B CA 1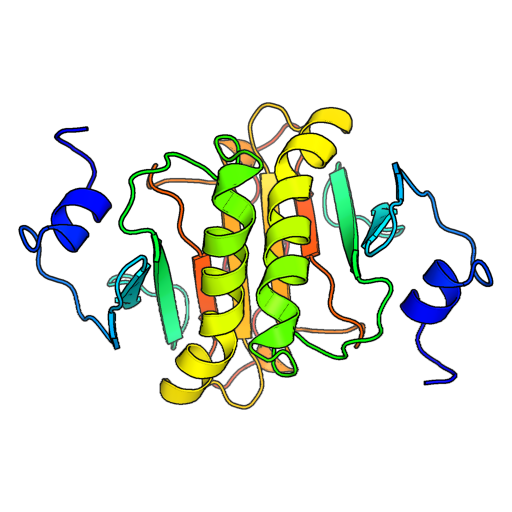
ATOM 1406 C C . TRP B 1 66 ? -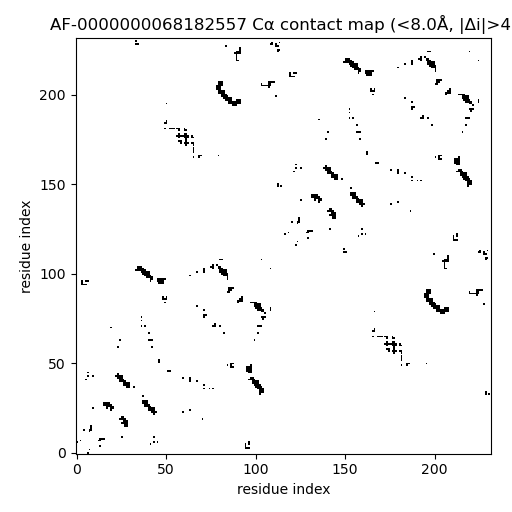8.086 0.868 -8.195 1 98.75 66 TRP B C 1
ATOM 1408 O O . TRP B 1 66 ? -9.273 1.009 -7.871 1 98.75 66 TRP B O 1
ATOM 1418 N N . LEU B 1 67 ? -7.625 -0.299 -8.492 1 98.69 67 LEU B N 1
ATOM 1419 C CA . LEU B 1 67 ? -8.43 -1.516 -8.562 1 98.69 67 LEU B CA 1
ATOM 1420 C C . LEU B 1 67 ? -8.797 -1.998 -7.164 1 98.69 67 LEU B C 1
ATOM 1422 O O . LEU B 1 67 ? -9.836 -2.639 -6.977 1 98.69 67 LEU B O 1
ATOM 1426 N N . ALA B 1 68 ? -8.031 -1.67 -6.156 1 98.75 68 ALA B N 1
ATOM 1427 C CA . ALA B 1 68 ? -8.086 -2.289 -4.836 1 98.75 68 ALA B CA 1
ATOM 1428 C C . ALA B 1 68 ? -9.445 -2.074 -4.18 1 98.75 68 ALA B C 1
ATOM 1430 O O . ALA B 1 68 ? -10.094 -3.033 -3.754 1 98.75 68 ALA B O 1
ATOM 1431 N N . PRO B 1 69 ? -9.969 -0.825 -4.16 1 98.69 69 PRO B N 1
ATOM 1432 C CA . PRO B 1 69 ? -11.227 -0.616 -3.449 1 98.69 69 PRO B CA 1
ATOM 1433 C C . PRO B 1 69 ? -12.406 -1.347 -4.102 1 98.69 69 PRO B C 1
ATOM 1435 O O . PRO B 1 69 ? -13.234 -1.934 -3.402 1 98.69 69 PRO B O 1
ATOM 1438 N N . ARG B 1 70 ? -12.422 -1.299 -5.395 1 98.25 70 ARG B N 1
ATOM 1439 C CA . ARG B 1 70 ? -13.508 -1.956 -6.109 1 98.25 70 ARG B CA 1
ATOM 1440 C C . ARG B 1 70 ? -13.477 -3.465 -5.887 1 98.25 70 ARG B C 1
ATOM 1442 O O . ARG B 1 70 ? -14.516 -4.082 -5.637 1 98.25 70 ARG B O 1
ATOM 1449 N N . LEU B 1 71 ? -12.328 -4.023 -5.969 1 98.44 71 LEU B N 1
ATOM 1450 C CA . LEU B 1 71 ? -12.188 -5.469 -5.828 1 98.44 71 LEU B CA 1
ATOM 1451 C C . LEU B 1 71 ? -12.398 -5.898 -4.379 1 98.44 71 LEU B C 1
ATOM 1453 O O . LEU B 1 71 ? -12.977 -6.957 -4.117 1 98.44 71 LEU B O 1
ATOM 1457 N N . ALA B 1 72 ? -11.938 -5.086 -3.379 1 98.62 72 ALA B N 1
ATOM 1458 C CA . ALA B 1 72 ? -12.234 -5.34 -1.973 1 98.62 72 ALA B CA 1
ATOM 1459 C C . ALA B 1 72 ? -13.742 -5.355 -1.727 1 98.62 72 ALA B C 1
ATOM 1461 O O . ALA B 1 72 ? -14.266 -6.266 -1.078 1 98.62 72 ALA B O 1
ATOM 1462 N N . ALA B 1 73 ? -14.43 -4.379 -2.295 1 98.31 73 ALA B N 1
ATOM 1463 C CA . ALA B 1 73 ? -15.883 -4.273 -2.143 1 98.31 73 ALA B CA 1
ATOM 1464 C C . ALA B 1 73 ? -16.578 -5.488 -2.738 1 98.31 73 ALA B C 1
ATOM 1466 O O . ALA B 1 73 ? -17.547 -5.992 -2.168 1 98.31 73 ALA B O 1
ATOM 1467 N N . SER B 1 74 ? -16.078 -5.945 -3.914 1 98.19 74 SER B N 1
ATOM 1468 C CA . SER B 1 74 ? -16.672 -7.105 -4.574 1 98.19 74 SER B CA 1
ATOM 1469 C C . SER B 1 74 ? -16.547 -8.359 -3.719 1 98.19 74 SER B C 1
ATOM 1471 O O . SER B 1 74 ? -17.266 -9.336 -3.918 1 98.19 74 SER B O 1
ATOM 1473 N N . GLN B 1 75 ? -15.57 -8.328 -2.746 1 98.06 75 GLN B N 1
ATOM 1474 C CA . GLN B 1 75 ? -15.367 -9.453 -1.84 1 98.06 75 GLN B CA 1
ATOM 1475 C C . GLN B 1 75 ? -16.031 -9.203 -0.491 1 98.06 75 GLN B C 1
ATOM 1477 O O . GLN B 1 75 ? -15.789 -9.938 0.472 1 98.06 75 GLN B O 1
ATOM 1482 N N . GLY B 1 76 ? -16.766 -8.078 -0.377 1 97.94 76 GLY B N 1
ATOM 1483 C CA . GLY B 1 76 ? -17.562 -7.832 0.808 1 97.94 76 GLY B CA 1
ATOM 1484 C C . GLY B 1 76 ? -16.969 -6.797 1.735 1 97.94 76 GLY B C 1
ATOM 1485 O O . GLY B 1 76 ? -17.516 -6.5 2.793 1 97.94 76 GLY B O 1
ATOM 1486 N N . CYS B 1 77 ? -15.836 -6.262 1.405 1 98.25 77 CYS B N 1
ATOM 1487 C CA . CYS B 1 77 ? -15.195 -5.234 2.223 1 98.25 77 CYS B CA 1
ATOM 1488 C C . CYS B 1 77 ? -15.773 -3.859 1.92 1 98.25 77 CYS B C 1
ATOM 1490 O O . CYS B 1 77 ? -15.086 -3.004 1.354 1 98.25 77 CYS B O 1
ATOM 1492 N N . THR B 1 78 ? -16.922 -3.561 2.416 1 97.5 78 THR B N 1
ATOM 1493 C CA . THR B 1 78 ? -17.625 -2.326 2.084 1 97.5 78 THR B CA 1
ATOM 1494 C C . THR B 1 78 ? -17.375 -1.26 3.146 1 97.5 78 THR B C 1
ATOM 1496 O O . THR B 1 78 ? -17.656 -0.082 2.932 1 97.5 78 THR B O 1
ATOM 1499 N N . ASP B 1 79 ? -16.781 -1.754 4.293 1 98.38 79 ASP B N 1
ATOM 1500 C CA . ASP B 1 79 ? -16.531 -0.816 5.383 1 98.38 79 ASP B CA 1
ATOM 1501 C C . ASP B 1 79 ? -15.031 -0.585 5.578 1 98.38 79 ASP B C 1
ATOM 1503 O O . ASP B 1 79 ? -14.586 -0.269 6.684 1 98.38 79 ASP B O 1
ATOM 1507 N N . GLY B 1 80 ? -14.25 -0.915 4.617 1 98.69 80 GLY B N 1
ATOM 1508 C CA . GLY B 1 80 ? -12.82 -0.655 4.699 1 98.69 80 GLY B CA 1
ATOM 1509 C C . GLY B 1 80 ? -11.977 -1.899 4.504 1 98.69 80 GLY B C 1
ATOM 1510 O O . GLY B 1 80 ? -12.508 -3.006 4.387 1 98.69 80 GLY B O 1
ATOM 1511 N N . PHE B 1 81 ? -10.719 -1.711 4.426 1 98.81 81 PHE B N 1
ATOM 1512 C CA . PHE B 1 81 ? -9.688 -2.715 4.199 1 98.81 81 PHE B CA 1
ATOM 1513 C C . PHE B 1 81 ? -8.297 -2.104 4.336 1 98.81 81 PHE B C 1
ATOM 1515 O O . PHE B 1 81 ? -8.164 -0.898 4.555 1 98.81 81 PHE B O 1
ATOM 1522 N N . ARG B 1 82 ? -7.277 -2.902 4.293 1 98.88 82 ARG B N 1
ATOM 1523 C CA . ARG B 1 82 ? -5.898 -2.432 4.352 1 98.88 82 ARG B CA 1
ATOM 1524 C C . ARG B 1 82 ? -5.105 -2.91 3.139 1 98.88 82 ARG B C 1
ATOM 1526 O O . ARG B 1 82 ? -5.238 -4.062 2.721 1 98.88 82 ARG B O 1
ATOM 1533 N N . THR B 1 83 ? -4.41 -2.018 2.51 1 98.94 83 THR B N 1
ATOM 1534 C CA . THR B 1 83 ? -3.484 -2.33 1.428 1 98.94 83 THR B CA 1
ATOM 1535 C C . THR B 1 83 ? -2.047 -2.361 1.938 1 98.94 83 THR B C 1
ATOM 1537 O O . THR B 1 83 ? -1.617 -1.452 2.652 1 98.94 83 THR B O 1
ATOM 1540 N N . ILE B 1 84 ? -1.285 -3.422 1.608 1 98.88 84 ILE B N 1
ATOM 1541 C CA . ILE B 1 84 ? 0.077 -3.568 2.107 1 98.88 84 ILE B CA 1
ATOM 1542 C C . ILE B 1 84 ? 1 -4.004 0.972 1 98.88 84 ILE B C 1
ATOM 1544 O O . ILE B 1 84 ? 0.638 -4.863 0.166 1 98.88 84 ILE B O 1
ATOM 1548 N N . ILE B 1 85 ? 2.092 -3.41 0.846 1 98.94 85 ILE B N 1
ATOM 1549 C CA . ILE B 1 85 ? 3.18 -3.861 -0.014 1 98.94 85 ILE B CA 1
ATOM 1550 C C . ILE B 1 85 ? 4.426 -4.125 0.827 1 98.94 85 ILE B C 1
ATOM 1552 O O . ILE B 1 85 ? 4.988 -3.199 1.419 1 98.94 85 ILE B O 1
ATOM 1556 N N . ASN B 1 86 ? 4.832 -5.352 0.92 1 98.75 86 ASN B N 1
ATOM 1557 C CA . ASN B 1 86 ? 6.094 -5.719 1.556 1 98.75 86 ASN B CA 1
ATOM 1558 C C . ASN B 1 86 ? 7.266 -5.613 0.58 1 98.75 86 ASN B C 1
ATOM 1560 O O . ASN B 1 86 ? 7.273 -6.277 -0.458 1 98.75 86 ASN B O 1
ATOM 1564 N N . THR B 1 87 ? 8.203 -4.816 0.934 1 98.81 87 THR B N 1
ATOM 1565 C CA . THR B 1 87 ? 9.32 -4.555 0.028 1 98.81 87 THR B CA 1
ATOM 1566 C C . THR B 1 87 ? 10.641 -4.957 0.671 1 98.81 87 THR B C 1
ATOM 1568 O O . THR B 1 87 ? 11.023 -4.418 1.714 1 98.81 87 THR B O 1
ATOM 1571 N N . GLY B 1 88 ? 11.312 -5.883 0.1 1 98.62 88 GLY B N 1
ATOM 1572 C CA . GLY B 1 88 ? 12.633 -6.277 0.579 1 98.62 88 GLY B CA 1
ATOM 1573 C C . GLY B 1 88 ? 12.586 -6.984 1.92 1 98.62 88 GLY B C 1
ATOM 1574 O O . GLY B 1 88 ? 11.516 -7.352 2.402 1 98.62 88 GLY B O 1
ATOM 1575 N N . ARG B 1 89 ? 13.773 -7.203 2.443 1 98.25 89 ARG B N 1
ATOM 1576 C CA . ARG B 1 89 ? 13.938 -7.977 3.668 1 98.25 89 ARG B CA 1
ATOM 1577 C C . ARG B 1 89 ? 13.203 -7.32 4.836 1 98.25 89 ARG B C 1
ATOM 1579 O O . ARG B 1 89 ? 12.445 -7.98 5.547 1 98.25 89 ARG B O 1
ATOM 1586 N N . VAL B 1 90 ? 13.422 -6.082 5.012 1 98.25 90 VAL B N 1
ATOM 1587 C CA . VAL B 1 90 ? 12.883 -5.379 6.172 1 98.25 90 VAL B CA 1
ATOM 1588 C C . VAL B 1 90 ? 11.359 -5.348 6.09 1 98.25 90 VAL B C 1
ATOM 1590 O O . VAL B 1 90 ? 10.672 -5.484 7.109 1 98.25 90 VAL B O 1
ATOM 1593 N N . GLY B 1 91 ? 10.828 -5.219 4.887 1 98.25 91 GLY B N 1
ATOM 1594 C CA . GLY B 1 91 ? 9.383 -5.184 4.703 1 98.25 91 GLY B CA 1
ATOM 1595 C C . GLY B 1 91 ? 8.727 -6.543 4.867 1 98.25 91 GLY B C 1
ATOM 1596 O O . GLY B 1 91 ? 7.504 -6.641 4.961 1 98.25 91 GLY B O 1
ATOM 1597 N N . GLY B 1 92 ? 9.586 -7.605 4.848 1 97.94 92 GLY B N 1
ATOM 1598 C CA . GLY B 1 92 ? 9.062 -8.953 4.992 1 97.94 92 GLY B CA 1
ATOM 1599 C C . GLY B 1 92 ? 8.586 -9.555 3.68 1 97.94 92 GLY B C 1
ATOM 1600 O O . GLY B 1 92 ? 7.629 -10.328 3.658 1 97.94 92 GLY B O 1
ATOM 1601 N N . GLN B 1 93 ? 9.164 -9.156 2.641 1 98.25 93 GLN B N 1
ATOM 1602 C CA . GLN B 1 93 ? 8.797 -9.68 1.331 1 98.25 93 GLN B CA 1
ATOM 1603 C C . GLN B 1 93 ? 9.219 -11.141 1.187 1 98.25 93 GLN B C 1
ATOM 1605 O O . GLN B 1 93 ? 10.375 -11.492 1.438 1 98.25 93 GLN B O 1
ATOM 1610 N N . GLU B 1 94 ? 8.281 -11.961 0.732 1 96.94 94 GLU B N 1
ATOM 1611 C CA . GLU B 1 94 ? 8.562 -13.391 0.598 1 96.94 94 GLU B CA 1
ATOM 1612 C C . GLU B 1 94 ? 8.484 -13.836 -0.86 1 96.94 94 GLU B C 1
ATOM 1614 O O . GLU B 1 94 ? 9.133 -14.805 -1.255 1 96.94 94 GLU B O 1
ATOM 1619 N N . VAL B 1 95 ? 7.629 -13.25 -1.635 1 97.56 95 VAL B N 1
ATOM 1620 C CA . VAL B 1 95 ? 7.508 -13.469 -3.072 1 97.56 95 VAL B CA 1
ATOM 1621 C C . VAL B 1 95 ? 8.086 -12.273 -3.826 1 97.56 95 VAL B C 1
ATOM 1623 O O . VAL B 1 95 ? 7.664 -11.141 -3.615 1 97.56 95 VAL B O 1
ATOM 1626 N N . PHE B 1 96 ? 9.07 -12.562 -4.641 1 97.94 96 PHE B N 1
ATOM 1627 C CA . PHE B 1 96 ? 9.773 -11.469 -5.305 1 97.94 96 PHE B CA 1
ATOM 1628 C C . PHE B 1 96 ? 9.18 -11.203 -6.68 1 97.94 96 PHE B C 1
ATOM 1630 O O . PHE B 1 96 ? 9.867 -11.312 -7.695 1 97.94 96 PHE B O 1
ATOM 1637 N N . HIS B 1 97 ? 8 -10.93 -6.707 1 98.75 97 HIS B N 1
ATOM 1638 C CA . HIS B 1 97 ? 7.113 -10.367 -7.719 1 98.75 97 HIS B CA 1
ATOM 1639 C C . HIS B 1 97 ? 6.16 -9.344 -7.109 1 98.75 97 HIS B C 1
ATOM 1641 O O . HIS B 1 97 ? 5.348 -9.68 -6.246 1 98.75 97 HIS B O 1
ATOM 1647 N N . LEU B 1 98 ? 6.355 -8.117 -7.535 1 98.81 98 LEU B N 1
ATOM 1648 C CA . LEU B 1 98 ? 5.605 -7.008 -6.953 1 98.81 98 LEU B CA 1
ATOM 1649 C C . LEU B 1 98 ? 4.125 -7.355 -6.836 1 98.81 98 LEU B C 1
ATOM 1651 O O . LEU B 1 98 ? 3.539 -7.926 -7.762 1 98.81 98 LEU B O 1
ATOM 1655 N N . HIS B 1 99 ? 3.521 -7.113 -5.668 1 98.88 99 HIS B N 1
ATOM 1656 C CA . HIS B 1 99 ? 2.09 -7.312 -5.48 1 98.88 99 HIS B CA 1
ATOM 1657 C C . HIS B 1 99 ? 1.57 -6.496 -4.305 1 98.88 99 HIS B C 1
ATOM 1659 O O . HIS B 1 99 ? 2.318 -6.195 -3.371 1 98.88 99 HIS B O 1
ATOM 1665 N N . LEU B 1 100 ? 0.308 -6.152 -4.363 1 98.81 100 LEU B N 1
ATOM 1666 C CA . LEU B 1 100 ? -0.436 -5.551 -3.262 1 98.81 100 LEU B CA 1
ATOM 1667 C C . LEU B 1 100 ? -1.231 -6.605 -2.5 1 98.81 100 LEU B C 1
ATOM 1669 O O . LEU B 1 100 ? -1.939 -7.41 -3.107 1 98.81 100 LEU B O 1
ATOM 1673 N N . HIS B 1 101 ? -1.047 -6.602 -1.214 1 98.88 101 HIS B N 1
ATOM 1674 C CA . HIS B 1 101 ? -2.033 -7.273 -0.376 1 98.88 101 HIS B CA 1
ATOM 1675 C C . HIS B 1 101 ? -3.234 -6.371 -0.108 1 98.88 101 HIS B C 1
ATOM 1677 O O . HIS B 1 101 ? -3.072 -5.219 0.307 1 98.88 101 HIS B O 1
ATOM 1683 N N . VAL B 1 102 ? -4.395 -6.789 -0.358 1 98.88 102 VAL B N 1
ATOM 1684 C CA . VAL B 1 102 ? -5.641 -6.164 0.071 1 98.88 102 VAL B CA 1
ATOM 1685 C C . VAL B 1 102 ? -6.348 -7.059 1.083 1 98.88 102 VAL B C 1
ATOM 1687 O O . VAL B 1 102 ? -6.844 -8.133 0.731 1 98.88 102 VAL B O 1
ATOM 1690 N N . ILE B 1 103 ? -6.355 -6.555 2.273 1 98.44 103 ILE B N 1
ATOM 1691 C CA . ILE B 1 103 ? -6.773 -7.391 3.395 1 98.44 103 ILE B CA 1
ATOM 1692 C C . ILE B 1 103 ? -7.949 -6.734 4.117 1 98.44 103 ILE B C 1
ATOM 1694 O O . ILE B 1 103 ? -7.938 -5.527 4.363 1 98.44 103 ILE B O 1
ATOM 1698 N N . GLY B 1 104 ? -8.961 -7.539 4.441 1 97.88 104 GLY B N 1
ATOM 1699 C CA . GLY B 1 104 ? -10.117 -6.996 5.141 1 97.88 104 GLY B CA 1
ATOM 1700 C C . GLY B 1 104 ? -11.094 -8.062 5.59 1 97.88 104 GLY B C 1
ATOM 1701 O O . GLY B 1 104 ? -10.727 -9.234 5.738 1 97.88 104 GLY B O 1
ATOM 1702 N N . GLY B 1 105 ? -12.281 -7.66 5.875 1 96.56 105 GLY B N 1
ATOM 1703 C CA . GLY B 1 105 ? -13.391 -8.43 6.414 1 96.56 105 GLY B CA 1
ATOM 1704 C C . GLY B 1 105 ? -14.43 -7.57 7.113 1 96.56 105 GLY B C 1
ATOM 1705 O O . GLY B 1 105 ? -14.672 -6.43 6.711 1 96.56 105 GLY B O 1
ATOM 1706 N N . LYS B 1 106 ? -15.055 -8.25 8.141 1 95.38 106 LYS B N 1
ATOM 1707 C CA . LYS B 1 106 ? -16.125 -7.543 8.844 1 95.38 106 LYS B CA 1
ATOM 1708 C C . LYS B 1 106 ? -15.562 -6.738 10.016 1 95.38 106 LYS B C 1
ATOM 1710 O O . LYS B 1 106 ? -16.047 -5.645 10.312 1 95.38 106 LYS B O 1
ATOM 1715 N N . ASP B 1 107 ? -14.484 -7.23 10.602 1 95.81 107 ASP B N 1
ATOM 1716 C CA . ASP B 1 107 ? -13.953 -6.629 11.82 1 95.81 107 ASP B CA 1
ATOM 1717 C C . ASP B 1 107 ? -12.742 -5.746 11.523 1 95.81 107 ASP B C 1
ATOM 1719 O O . ASP B 1 107 ? -12 -6.004 10.57 1 95.81 107 ASP B O 1
ATOM 1723 N N . ARG B 1 108 ? -12.586 -4.75 12.352 1 97 108 ARG B N 1
ATOM 1724 C CA . ARG B 1 108 ? -11.422 -3.871 12.242 1 97 108 ARG B CA 1
ATOM 1725 C C . ARG B 1 108 ? -10.125 -4.66 12.383 1 97 108 ARG B C 1
ATOM 1727 O O . ARG B 1 108 ? -10 -5.5 13.281 1 97 108 ARG B O 1
ATOM 1734 N N . LEU B 1 109 ? -9.219 -4.391 11.492 1 96.5 109 LEU B N 1
ATOM 1735 C CA . LEU B 1 109 ? -7.922 -5.051 11.531 1 96.5 109 LEU B CA 1
ATOM 1736 C C . LEU B 1 109 ? -7.086 -4.527 12.695 1 96.5 109 LEU B C 1
ATOM 1738 O O . LEU B 1 109 ? -7.312 -3.418 13.18 1 96.5 109 LEU B O 1
ATOM 1742 N N . PRO B 1 110 ? -6.172 -5.387 13.164 1 93.94 110 PRO B N 1
ATOM 1743 C CA . PRO B 1 110 ? -5.277 -4.891 14.211 1 93.94 110 PRO B CA 1
ATOM 1744 C C . PRO B 1 110 ? -4.414 -3.721 13.75 1 93.94 110 PRO B C 1
ATOM 1746 O O . PRO B 1 110 ? -4.441 -3.357 12.57 1 93.94 110 PRO B O 1
ATOM 1749 N N . ALA B 1 111 ? -3.658 -3.148 14.664 1 92.62 111 ALA B N 1
ATOM 1750 C CA . ALA B 1 111 ? -2.793 -2.018 14.344 1 92.62 111 ALA B CA 1
ATOM 1751 C C . ALA B 1 111 ? -1.813 -2.375 13.234 1 92.62 111 ALA B C 1
ATOM 1753 O O . ALA B 1 111 ? -1.394 -3.529 13.109 1 92.62 111 ALA B O 1
ATOM 1754 N N . MET B 1 112 ? -1.439 -1.403 12.422 1 89.94 112 MET B N 1
ATOM 1755 C CA . MET B 1 112 ? -0.624 -1.626 11.227 1 89.94 112 MET B CA 1
ATOM 1756 C C . MET B 1 112 ? 0.758 -2.148 11.609 1 89.94 112 MET B C 1
ATOM 1758 O O . MET B 1 112 ? 1.346 -2.945 10.875 1 89.94 112 MET B O 1
ATOM 1762 N N . VAL B 1 113 ? 1.267 -1.563 12.719 1 87.75 113 VAL B N 1
ATOM 1763 C CA . VAL B 1 113 ? 2.551 -2.049 13.211 1 87.75 113 VAL B CA 1
ATOM 1764 C C . VAL B 1 113 ? 2.414 -2.479 14.672 1 87.75 113 VAL B C 1
ATOM 1766 O O . VAL B 1 113 ? 1.921 -1.717 15.508 1 87.75 113 VAL B O 1
ATOM 1769 N N . HIS B 1 114 ? 2.709 -3.752 14.82 1 78.56 114 HIS B N 1
ATOM 1770 C CA . HIS B 1 114 ? 2.639 -4.266 16.172 1 78.56 114 HIS B C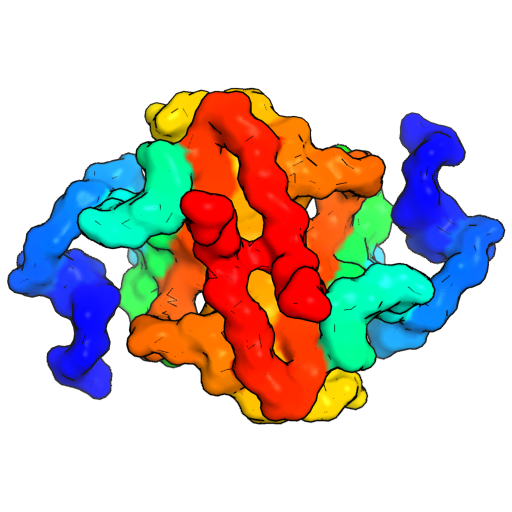A 1
ATOM 1771 C C . HIS B 1 114 ? 3.957 -4.059 16.922 1 78.56 114 HIS B C 1
ATOM 1773 O O . HIS B 1 114 ? 5.027 -4.32 16.375 1 78.56 114 HIS B O 1
ATOM 1779 N N . HIS B 1 115 ? 3.854 -3.324 18.031 1 67.94 115 HIS B N 1
ATOM 1780 C CA . HIS B 1 115 ? 5.027 -3.166 18.891 1 67.94 115 HIS B CA 1
ATOM 1781 C C . HIS B 1 115 ? 5.016 -4.176 20.031 1 67.94 115 HIS B C 1
ATOM 1783 O O . HIS B 1 115 ? 3.969 -4.438 20.625 1 67.94 115 HIS B O 1
ATOM 1789 N N . ASP B 1 116 ? 5.887 -5.336 19.953 1 53.69 116 ASP B N 1
ATOM 1790 C CA . ASP B 1 116 ? 5.973 -6.246 21.094 1 53.69 116 ASP B CA 1
ATOM 1791 C C . ASP B 1 116 ? 6.195 -5.477 22.391 1 53.69 116 ASP B C 1
ATOM 1793 O O . ASP B 1 116 ? 6.801 -4.402 22.391 1 53.69 116 ASP B O 1
#

Organism: Nitrosomonas europaea (strain ATCC 19718 / CIP 103999 / KCTC 2705 / NBRC 14298) (NCBI:txid228410)

Radius of gyration: 16.57 Å; Cα contacts (8 Å, |Δi|>4): 507; chains: 2; bounding box: 36×49×41 Å

Foldseek 3Di:
DVDAPVLCCLVVVDDFAWDDDDDFWTKGFDPPAPAPGKIKIFTNDFDQFPVRDDPVCVVVVVVSVVVQVVVCVVVPAPPDWDKAWQGPDVSPDDGRGTIIITGDDDDDDDDPDDDD/DVDAPVLCVLVVVDDFAWDDDDDFWTKGFDPPAPAPGKIKIFTNDFDQFPVRDDPVCVVVVVVSVVVQVVSCVVVPAPPDWDKAWQGPDVSPDDGRGTIIITGDDDDDDDDPDDDD

Sequence (232 aa):
MEDCLFCKIVRGEIPATKIHEDEDTLVFLDIHPAAPVHLLVVPKQHIGSLSEVDASHQQLLGKMLWLAPRLAASQGCTDGFRTIINTGRVGGQEVFHLHLHVIGGKDRLPAMVHHDMEDCLFCKIVRGEIPATKIHEDEDTLVFLDIHPAAPVHLLVVPKQHIGSLSEVDASHQQLLGKMLWLAPRLAASQGCTDGFRTIINTGRVGGQEVFHLHLHVIGGKDRLPAMVHHD